Protein AF-A0A847U2Z4-F1 (afdb_monomer)

Foldseek 3Di:
DAFEDAQADPVGQQWGWDDKDLDPVVLVVVCVPDPFDKDWDWGDFLGIMITITGGQAWPDFQLPADDPCPVLLVPDPLLLSLLLVLLVVLVNVVQVVCCVVVVDTDTFSDHQQSNCSVVLVVQAPQFAFLLLNLLSQLLSQVLSVRGRDCSNVSSVVSSQLQVCLVPPPRDQPPCDDPPCPSVVVVVVLVLVLVLLSVCLQCLQVLVVCVVRRHQWYAHPPRRIHGSVVDDRPDDNVCSNVVSSVVSSVSSSVVSCVSCVVVVVNVRNHHRGHGSVSSSVSSVVDD

Sequence (286 aa):
MGTTVYYHLPDHNRCSLTFLNPDLERVEAEAATATDETRIREYDLDETIYALYTASPELGVAADLDYDFDADIERMDRYNQTITIRLLGLFRTILDQTYEEESTRLRAYKQVEVDEIPDALSYVDWSGTVPEVGGSLLSSLILKHTLPNANHRTSLALLELYLQAHEYGFDLPEMATEEFRWQTWVNNYIRDSKRLLTVRRNNKKFHYLWKLGCDTVARKDGIRIHLDSYGLDMPKHEAYNYYADEHEQLCVELTRTILDKENHRDLLSEPGLGKAQFATRLEEMP

Mean predicted aligned error: 5.15 Å

Organism: Haloarcula argentinensis (NCBI:txid43776)

InterPro domains:
  IPR058485 Protein of unknown function DUF8172 [PF26511] (1-284)

pLDDT: mean 90.78, std 11.14, range [33.28, 98.62]

Radius of gyration: 20.41 Å; Cα contacts (8 Å, |Δi|>4): 432; chains: 1; bounding box: 45×45×57 Å

Structure (mmCIF, N/CA/C/O backbone):
data_AF-A0A847U2Z4-F1
#
_entry.id   AF-A0A847U2Z4-F1
#
loop_
_atom_site.group_PDB
_atom_site.id
_atom_site.type_symbol
_atom_site.label_atom_id
_atom_site.label_alt_id
_atom_site.label_comp_id
_atom_site.label_asym_id
_atom_site.label_entity_id
_atom_site.label_seq_id
_atom_site.pdbx_PDB_ins_code
_atom_site.Cartn_x
_atom_site.Cartn_y
_atom_site.Cartn_z
_atom_site.occupancy
_atom_site.B_iso_or_equiv
_atom_site.auth_seq_id
_atom_site.auth_comp_id
_atom_site.auth_asym_id
_atom_site.auth_atom_id
_atom_site.pdbx_PDB_model_num
ATOM 1 N N . MET A 1 1 ? 7.977 -22.141 -22.384 1.00 48.41 1 MET A N 1
ATOM 2 C CA . MET A 1 1 ? 8.440 -21.469 -21.151 1.00 48.41 1 MET A CA 1
ATOM 3 C C . MET A 1 1 ? 8.176 -20.002 -21.376 1.00 48.41 1 MET A C 1
ATOM 5 O O . MET A 1 1 ? 8.606 -19.526 -22.413 1.00 48.41 1 MET A O 1
ATOM 9 N N . GLY A 1 2 ? 7.398 -19.353 -20.511 1.00 63.84 2 GLY A N 1
ATOM 10 C CA . GLY A 1 2 ? 6.982 -17.979 -20.774 1.00 63.84 2 GLY A CA 1
ATOM 11 C C . GLY A 1 2 ? 8.089 -16.957 -20.528 1.00 63.84 2 GLY A C 1
ATOM 12 O O . GLY A 1 2 ? 8.913 -17.144 -19.623 1.00 63.84 2 GLY A O 1
ATOM 13 N N . THR A 1 3 ? 8.117 -15.892 -21.321 1.00 89.62 3 THR A N 1
ATOM 14 C CA . THR A 1 3 ? 9.174 -14.876 -21.273 1.00 89.62 3 THR A CA 1
ATOM 15 C C . THR A 1 3 ? 8.980 -13.978 -20.052 1.00 89.62 3 THR A C 1
ATOM 17 O O . THR A 1 3 ? 7.873 -13.515 -19.773 1.00 89.62 3 THR A O 1
ATOM 20 N N . THR A 1 4 ? 10.042 -13.776 -19.262 1.00 94.62 4 THR A N 1
ATOM 21 C CA . THR A 1 4 ? 9.975 -13.037 -17.990 1.00 94.62 4 THR A CA 1
ATOM 22 C C . THR A 1 4 ? 10.836 -11.779 -18.028 1.00 94.62 4 THR A C 1
ATOM 24 O O . THR A 1 4 ? 12.049 -11.865 -18.214 1.00 94.62 4 THR A O 1
ATOM 27 N N . VAL A 1 5 ? 10.225 -10.629 -17.744 1.00 96.56 5 VAL A N 1
ATOM 28 C CA . VAL A 1 5 ? 10.923 -9.356 -17.500 1.00 96.56 5 VAL A CA 1
ATOM 29 C C . VAL A 1 5 ? 10.909 -9.050 -16.007 1.00 96.56 5 VAL A C 1
ATOM 31 O O . VAL A 1 5 ? 9.946 -9.349 -15.303 1.00 96.56 5 VAL A O 1
ATOM 34 N N . TYR A 1 6 ? 11.976 -8.453 -15.486 1.00 96.00 6 TYR A N 1
ATOM 35 C CA . TYR A 1 6 ? 12.042 -8.095 -14.074 1.00 96.00 6 TYR A CA 1
ATOM 36 C C . TYR A 1 6 ? 11.479 -6.686 -13.854 1.00 96.00 6 TYR A C 1
ATOM 38 O O . TYR A 1 6 ? 11.870 -5.733 -14.509 1.00 96.00 6 TYR A O 1
ATOM 46 N N . TYR A 1 7 ? 10.557 -6.523 -12.906 1.00 96.69 7 TYR A N 1
ATOM 47 C CA . TYR A 1 7 ? 10.212 -5.209 -12.368 1.00 96.69 7 TYR A CA 1
ATOM 48 C C . TYR A 1 7 ? 11.249 -4.740 -11.351 1.00 96.69 7 TYR A C 1
ATOM 50 O O . TYR A 1 7 ? 11.524 -3.552 -11.290 1.00 96.69 7 TYR A O 1
ATOM 58 N N . HIS A 1 8 ? 11.821 -5.652 -10.559 1.00 95.25 8 HIS A N 1
ATOM 59 C CA . HIS A 1 8 ? 13.000 -5.372 -9.734 1.00 95.25 8 HIS A CA 1
ATOM 60 C C . HIS A 1 8 ? 14.114 -6.336 -10.113 1.00 95.25 8 HIS A C 1
ATOM 62 O O . HIS A 1 8 ? 13.858 -7.538 -10.210 1.00 95.25 8 HIS A O 1
ATOM 68 N N . LEU A 1 9 ? 15.332 -5.825 -10.280 1.00 92.94 9 LEU A N 1
ATOM 69 C CA . LEU A 1 9 ? 16.475 -6.661 -10.636 1.00 92.94 9 LEU A CA 1
ATOM 70 C C . LEU A 1 9 ? 16.793 -7.668 -9.514 1.00 92.94 9 LEU A C 1
ATOM 72 O O . LEU A 1 9 ? 16.845 -7.274 -8.345 1.00 92.94 9 LEU A O 1
ATOM 76 N N . PRO A 1 10 ? 17.030 -8.954 -9.839 1.00 89.06 10 PRO A N 1
ATOM 77 C CA . PRO A 1 10 ? 17.321 -9.982 -8.837 1.00 89.06 10 PRO A CA 1
ATOM 78 C C . PRO A 1 10 ? 18.671 -9.753 -8.146 1.00 89.06 10 PRO A C 1
ATOM 80 O O . PRO A 1 10 ? 18.828 -10.072 -6.973 1.00 89.06 10 PRO A O 1
ATOM 83 N N . ASP A 1 11 ? 19.624 -9.165 -8.866 1.00 88.56 11 ASP A N 1
ATOM 84 C CA . ASP A 1 11 ? 20.957 -8.798 -8.395 1.00 88.56 11 ASP A CA 1
ATOM 85 C C . ASP A 1 11 ? 20.997 -7.415 -7.720 1.00 88.56 11 ASP A C 1
ATOM 87 O O . ASP A 1 11 ? 21.938 -7.126 -6.988 1.00 88.56 11 ASP A O 1
ATOM 91 N N . HIS A 1 12 ? 19.974 -6.573 -7.925 1.00 86.75 12 HIS A N 1
ATOM 92 C CA . HIS A 1 12 ? 19.891 -5.211 -7.382 1.00 86.75 12 HIS A CA 1
ATOM 93 C C . HIS A 1 12 ? 18.448 -4.884 -6.971 1.00 86.75 12 HIS A C 1
ATOM 95 O O . HIS A 1 12 ? 17.718 -4.192 -7.676 1.00 86.75 12 HIS A O 1
ATOM 101 N N . ASN A 1 13 ? 18.023 -5.368 -5.802 1.00 81.31 13 ASN A N 1
ATOM 102 C CA . ASN A 1 13 ? 16.621 -5.319 -5.356 1.00 81.31 13 ASN A CA 1
ATOM 103 C C . ASN A 1 13 ? 16.034 -3.903 -5.142 1.00 81.31 13 ASN A C 1
ATOM 105 O O . ASN A 1 13 ? 14.818 -3.767 -4.984 1.00 81.31 13 ASN A O 1
ATOM 109 N N . ARG A 1 14 ? 16.876 -2.862 -5.122 1.00 87.88 14 ARG A N 1
ATOM 110 C CA . ARG A 1 14 ? 16.485 -1.442 -5.091 1.00 87.88 14 ARG A CA 1
ATOM 111 C C . ARG A 1 14 ? 16.219 -0.862 -6.473 1.00 87.88 14 ARG A C 1
ATOM 113 O O . ARG A 1 14 ? 15.538 0.151 -6.575 1.00 87.88 14 ARG A O 1
ATOM 120 N N . CYS A 1 15 ? 16.764 -1.479 -7.515 1.00 92.88 15 CYS A N 1
ATOM 121 C CA . CYS A 1 15 ? 16.586 -1.053 -8.890 1.00 92.88 15 CYS A CA 1
ATOM 122 C C . CYS A 1 15 ? 15.241 -1.563 -9.399 1.00 92.88 15 CYS A C 1
ATOM 124 O O . CYS A 1 15 ? 15.039 -2.776 -9.516 1.00 92.88 15 CYS A O 1
ATOM 126 N N . SER A 1 16 ? 14.332 -0.637 -9.700 1.00 95.00 16 SER A N 1
ATOM 127 C CA . SER A 1 16 ? 13.030 -0.951 -10.286 1.00 95.00 16 SER A CA 1
ATOM 128 C C . SER A 1 16 ? 12.914 -0.414 -11.708 1.00 95.00 16 SER A C 1
ATOM 130 O O . SER A 1 16 ? 13.545 0.583 -12.051 1.00 95.00 16 SER A O 1
ATOM 132 N N . LEU A 1 17 ? 12.130 -1.093 -12.541 1.00 96.62 17 LEU A N 1
ATOM 133 C CA . LEU A 1 17 ? 11.955 -0.760 -13.948 1.00 96.62 17 LEU A CA 1
ATOM 134 C C . LEU A 1 17 ? 11.249 0.593 -14.105 1.00 96.62 17 LEU A C 1
ATOM 136 O O . LEU A 1 17 ? 10.055 0.725 -13.804 1.00 96.62 17 LEU A O 1
ATOM 140 N N . THR A 1 18 ? 11.947 1.580 -14.653 1.00 95.31 18 THR A N 1
ATOM 141 C CA . THR A 1 18 ? 11.447 2.948 -14.841 1.00 95.31 18 THR A CA 1
ATOM 142 C C . THR A 1 18 ? 11.073 3.226 -16.289 1.00 95.31 18 THR A C 1
ATOM 144 O O . THR A 1 18 ? 9.968 3.724 -16.522 1.00 95.31 18 THR A O 1
ATOM 147 N N . PHE A 1 19 ? 11.895 2.797 -17.248 1.00 95.62 19 PHE A N 1
ATOM 148 C CA . PHE A 1 19 ? 11.709 3.082 -18.674 1.00 95.62 19 PHE A CA 1
ATOM 149 C C . PHE A 1 19 ? 12.060 1.881 -19.570 1.00 95.62 19 PHE A C 1
ATOM 151 O O . PHE A 1 19 ? 12.788 0.978 -19.163 1.00 95.62 19 PHE A O 1
ATOM 158 N N . LEU A 1 20 ? 11.492 1.847 -20.778 1.00 95.31 20 LEU A N 1
ATOM 159 C CA . LEU A 1 20 ? 11.658 0.780 -21.769 1.00 95.31 20 LEU A CA 1
ATOM 160 C C . LEU A 1 20 ? 11.686 1.387 -23.177 1.00 95.31 20 LEU A C 1
ATOM 162 O O . LEU A 1 20 ? 10.827 2.215 -23.499 1.00 95.31 20 LEU A O 1
ATOM 166 N N . ASN A 1 21 ? 12.613 0.949 -24.028 1.00 95.62 21 ASN A N 1
ATOM 167 C CA . ASN A 1 21 ? 12.619 1.303 -25.448 1.00 95.62 21 ASN A CA 1
ATOM 168 C C . ASN A 1 21 ? 13.400 0.280 -26.291 1.00 95.62 21 ASN A C 1
ATOM 170 O O . ASN A 1 21 ? 14.397 -0.245 -25.801 1.00 95.62 21 ASN A O 1
ATOM 174 N N . PRO A 1 22 ? 13.000 0.011 -27.547 1.00 94.75 22 PRO A N 1
ATOM 175 C CA . PRO A 1 22 ? 13.799 -0.790 -28.477 1.00 94.75 22 PRO A CA 1
ATOM 176 C C . PRO A 1 22 ? 15.046 -0.042 -28.973 1.00 94.75 22 PRO A C 1
ATOM 178 O O . PRO A 1 22 ? 15.986 -0.666 -29.449 1.00 94.75 22 PRO A O 1
ATOM 181 N N . ASP A 1 23 ? 15.083 1.288 -28.850 1.00 96.25 23 ASP A N 1
ATOM 182 C CA . ASP A 1 23 ? 16.246 2.108 -29.188 1.00 96.25 23 ASP A CA 1
ATOM 183 C C . ASP A 1 23 ? 17.148 2.310 -27.960 1.00 96.25 23 ASP A C 1
ATOM 185 O O . ASP A 1 23 ? 16.772 3.009 -27.012 1.00 96.25 23 ASP A O 1
ATOM 189 N N . LEU A 1 24 ? 18.340 1.707 -27.984 1.00 97.25 24 LEU A N 1
ATOM 190 C CA . LEU A 1 24 ? 19.322 1.818 -26.905 1.00 97.25 24 LEU A CA 1
ATOM 191 C C . LEU A 1 24 ? 19.751 3.270 -26.663 1.00 97.25 24 LEU A C 1
ATOM 193 O O . LEU A 1 24 ? 19.824 3.675 -25.505 1.00 97.25 24 LEU A O 1
ATOM 197 N N . GLU A 1 25 ? 19.959 4.071 -27.713 1.00 97.56 25 GLU A N 1
ATOM 198 C CA . GLU A 1 25 ? 20.417 5.461 -27.567 1.00 97.56 25 GLU A CA 1
ATOM 199 C C . GLU A 1 25 ? 19.391 6.293 -26.787 1.00 97.56 25 GLU A C 1
ATOM 201 O O . GLU A 1 25 ? 19.744 7.151 -25.975 1.00 97.56 25 GLU A O 1
ATOM 206 N N . ARG A 1 26 ? 18.097 6.000 -26.964 1.00 96.94 26 ARG A N 1
ATOM 207 C CA . ARG A 1 26 ? 17.023 6.631 -26.183 1.00 96.94 26 ARG A CA 1
ATOM 208 C C . ARG A 1 26 ? 17.036 6.219 -24.721 1.00 96.94 26 ARG A C 1
ATOM 210 O O . ARG A 1 26 ? 16.780 7.057 -23.860 1.00 96.94 26 ARG A O 1
ATOM 217 N N . VAL A 1 27 ? 17.306 4.949 -24.433 1.00 97.12 27 VAL A N 1
ATOM 218 C CA . VAL A 1 27 ? 17.404 4.461 -23.050 1.00 97.12 27 VAL A CA 1
ATOM 219 C C . VAL A 1 27 ? 18.633 5.045 -22.354 1.00 97.12 27 VAL A C 1
ATOM 221 O O . VAL A 1 27 ? 18.536 5.449 -21.198 1.00 97.12 27 VAL A O 1
ATOM 224 N N . GLU A 1 28 ? 19.762 5.152 -23.054 1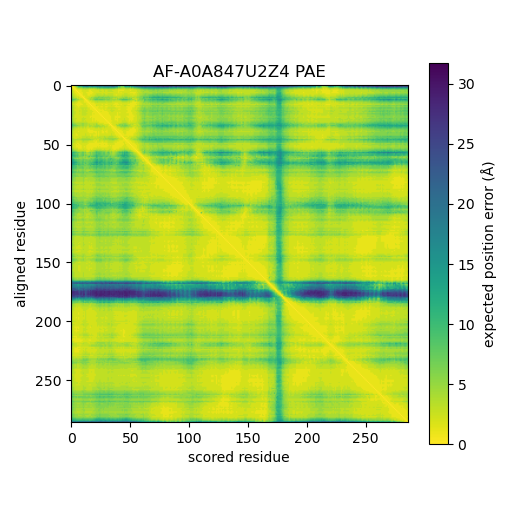.00 97.62 28 GLU A N 1
ATOM 225 C CA . GLU A 1 28 ? 20.981 5.795 -22.553 1.00 97.62 28 GLU A CA 1
ATOM 226 C C . GLU A 1 28 ? 20.784 7.296 -22.316 1.00 97.62 28 GLU A C 1
ATOM 228 O O . GLU A 1 28 ? 21.218 7.816 -21.286 1.00 97.62 28 GLU A O 1
ATOM 233 N N . ALA A 1 29 ? 20.076 7.989 -23.214 1.00 96.94 29 ALA A N 1
ATOM 234 C CA . ALA A 1 29 ? 19.724 9.393 -23.031 1.00 96.94 29 ALA A CA 1
ATOM 235 C C . ALA A 1 29 ? 18.838 9.605 -21.793 1.00 96.94 29 ALA A C 1
ATOM 237 O O . ALA A 1 29 ? 19.106 10.513 -21.008 1.00 96.94 29 ALA A O 1
ATOM 238 N N . GLU A 1 30 ? 17.831 8.752 -21.575 1.00 96.12 30 GLU A N 1
ATOM 239 C CA . GLU A 1 30 ? 17.001 8.794 -20.363 1.00 96.12 30 GLU A CA 1
ATOM 240 C C . GLU A 1 30 ? 17.851 8.528 -19.108 1.00 96.12 30 GLU A C 1
ATOM 242 O O . GLU A 1 30 ? 17.780 9.278 -18.131 1.00 96.12 30 GLU A O 1
ATOM 247 N N . ALA A 1 31 ? 18.722 7.513 -19.151 1.00 95.81 31 ALA A N 1
ATOM 248 C CA . ALA A 1 31 ? 19.615 7.159 -18.049 1.00 95.81 31 ALA A CA 1
ATOM 249 C C . ALA A 1 31 ? 20.558 8.308 -17.662 1.00 95.81 31 ALA A C 1
ATOM 251 O O . ALA A 1 31 ? 20.809 8.515 -16.476 1.00 95.81 31 ALA A O 1
ATOM 252 N N . ALA A 1 32 ? 21.040 9.079 -18.641 1.00 95.00 32 ALA A N 1
ATOM 253 C CA . ALA A 1 32 ? 21.921 10.223 -18.420 1.00 95.00 32 ALA A CA 1
ATOM 254 C C . ALA A 1 32 ? 21.243 11.398 -17.687 1.00 95.00 32 ALA A C 1
ATOM 256 O O . ALA A 1 32 ? 21.937 12.269 -17.165 1.00 95.00 32 ALA A O 1
ATOM 257 N N . THR A 1 33 ? 19.906 11.436 -17.639 1.00 92.81 33 THR A N 1
ATOM 258 C CA . THR A 1 33 ? 19.151 12.465 -16.896 1.00 92.81 33 THR A CA 1
ATOM 259 C C . THR A 1 33 ? 18.832 12.072 -15.454 1.00 92.81 33 THR A C 1
ATOM 261 O O . THR A 1 33 ? 18.414 12.922 -14.666 1.00 92.81 33 THR A O 1
ATOM 264 N N . ALA A 1 34 ? 19.027 10.802 -15.091 1.00 89.12 34 ALA A N 1
ATOM 265 C CA . ALA A 1 34 ? 18.727 10.307 -13.758 1.00 89.12 34 ALA A CA 1
ATOM 266 C C . ALA A 1 34 ? 19.773 10.772 -12.733 1.00 89.12 34 ALA A C 1
ATOM 268 O O . ALA A 1 34 ? 20.974 10.782 -12.995 1.00 89.12 34 ALA A O 1
ATOM 269 N N . THR A 1 35 ? 19.307 11.121 -11.536 1.00 87.75 35 THR A N 1
ATOM 270 C CA . THR A 1 35 ? 20.167 11.476 -10.396 1.00 87.75 35 THR A CA 1
ATOM 271 C C . THR A 1 35 ? 20.607 10.262 -9.582 1.00 87.75 35 THR A C 1
ATOM 273 O O . THR A 1 35 ? 21.640 10.309 -8.918 1.00 87.75 35 THR A O 1
ATOM 276 N N . ASP A 1 36 ? 19.817 9.191 -9.621 1.00 89.12 36 ASP A N 1
ATOM 277 C CA . ASP A 1 36 ? 20.055 7.952 -8.884 1.00 89.12 36 ASP A CA 1
ATOM 278 C C . ASP A 1 36 ? 20.828 6.927 -9.728 1.00 89.12 36 ASP A C 1
ATOM 280 O O . ASP A 1 36 ? 20.919 7.041 -10.950 1.00 89.12 36 ASP A O 1
ATOM 284 N N . GLU A 1 37 ? 21.359 5.883 -9.080 1.00 92.31 37 GLU A N 1
ATOM 285 C CA . GLU A 1 37 ? 22.018 4.772 -9.776 1.00 92.31 37 GLU A CA 1
ATOM 286 C C . GLU A 1 37 ? 21.068 4.141 -10.805 1.00 92.31 37 GLU A C 1
ATOM 288 O O . GLU A 1 37 ? 19.955 3.717 -10.472 1.00 92.31 37 GLU A O 1
ATOM 293 N N . THR A 1 38 ? 21.530 4.041 -12.054 1.00 96.00 38 THR A N 1
ATOM 294 C CA . THR A 1 38 ? 20.788 3.418 -13.148 1.00 96.00 38 THR A CA 1
ATOM 295 C C . THR A 1 38 ? 21.479 2.179 -13.694 1.00 96.00 38 THR A C 1
ATOM 297 O O . THR A 1 38 ? 22.700 2.024 -13.640 1.00 96.00 38 THR A O 1
ATOM 300 N N . ARG A 1 39 ? 20.674 1.258 -14.230 1.00 96.88 39 ARG A N 1
ATOM 301 C CA . ARG A 1 39 ? 21.136 0.038 -14.898 1.00 96.88 39 ARG A CA 1
ATOM 302 C C . ARG A 1 39 ? 20.291 -0.226 -16.127 1.00 96.88 39 ARG A C 1
ATOM 304 O O . ARG A 1 39 ? 19.075 -0.094 -16.067 1.00 96.88 39 ARG A O 1
ATOM 311 N N . ILE A 1 40 ? 20.924 -0.660 -17.210 1.00 97.25 40 ILE A N 1
ATOM 312 C CA . ILE A 1 40 ? 20.235 -1.061 -18.437 1.00 97.25 40 ILE A CA 1
ATOM 313 C C . ILE A 1 40 ? 20.330 -2.584 -18.575 1.00 97.25 40 ILE A C 1
ATOM 315 O O . ILE A 1 40 ? 21.393 -3.173 -18.358 1.00 97.25 40 ILE A O 1
ATOM 319 N N . ARG A 1 41 ? 19.212 -3.238 -18.902 1.00 96.62 41 ARG A N 1
ATOM 320 C CA . ARG A 1 41 ? 19.178 -4.654 -19.297 1.00 96.62 41 ARG A CA 1
ATOM 321 C C . ARG A 1 41 ? 18.535 -4.800 -20.660 1.00 96.62 41 ARG A C 1
ATOM 323 O O . ARG A 1 41 ? 17.527 -4.162 -20.938 1.00 96.62 41 ARG A O 1
ATOM 330 N N . GLU A 1 42 ? 19.102 -5.680 -21.461 1.00 96.75 42 GLU A N 1
ATOM 331 C CA . GLU A 1 42 ? 18.528 -6.121 -22.723 1.00 96.75 42 GLU A CA 1
ATOM 332 C C . GLU A 1 42 ? 17.626 -7.334 -22.482 1.00 96.75 42 GLU A C 1
ATOM 334 O O . GLU A 1 42 ? 17.962 -8.219 -21.687 1.00 96.75 42 GLU A O 1
ATOM 339 N N . TYR A 1 43 ? 16.482 -7.359 -23.159 1.00 95.75 43 TYR A N 1
ATOM 340 C CA . TYR A 1 43 ? 15.576 -8.496 -23.210 1.00 95.75 43 TYR A CA 1
ATOM 341 C C . TYR A 1 43 ? 15.321 -8.877 -24.661 1.00 95.75 43 TYR A C 1
ATOM 343 O O . TYR A 1 43 ? 14.942 -8.032 -25.470 1.00 95.75 43 TYR A O 1
ATOM 351 N N . ASP A 1 44 ? 15.494 -10.162 -24.949 1.00 94.25 44 ASP A N 1
ATOM 352 C CA . ASP A 1 44 ? 15.087 -10.782 -26.204 1.00 94.2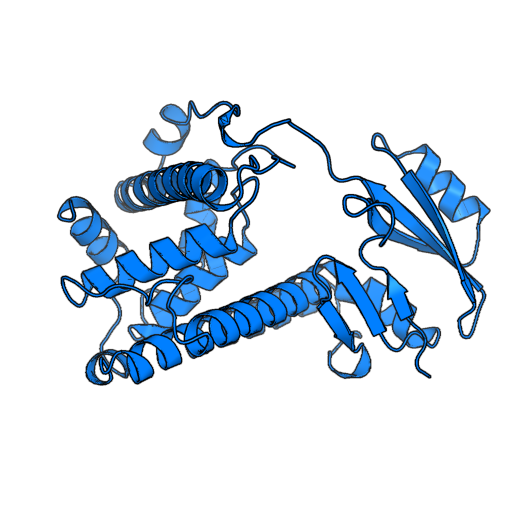5 44 ASP A CA 1
ATOM 353 C C . ASP A 1 44 ? 13.645 -11.276 -26.039 1.00 94.25 44 ASP A C 1
ATOM 355 O O . ASP A 1 44 ? 13.398 -12.299 -25.390 1.00 94.25 44 ASP A O 1
ATOM 359 N N . LEU A 1 45 ? 12.689 -10.464 -26.494 1.00 93.25 45 LEU A N 1
ATOM 360 C CA . LEU A 1 45 ? 11.270 -10.815 -26.541 1.00 93.25 45 LEU A CA 1
ATOM 361 C C . LEU A 1 45 ? 10.875 -11.084 -28.010 1.00 93.25 45 LEU A C 1
ATOM 363 O O . LEU A 1 45 ? 11.699 -11.561 -28.784 1.00 93.25 45 LEU A O 1
ATOM 367 N N . ASP A 1 46 ? 9.649 -10.763 -28.435 1.00 92.62 46 ASP A N 1
ATOM 368 C CA . ASP A 1 46 ? 9.302 -10.775 -29.868 1.00 92.62 46 ASP A CA 1
ATOM 369 C C . ASP A 1 46 ? 10.124 -9.740 -30.665 1.00 92.62 46 ASP A C 1
ATOM 371 O O . ASP A 1 46 ? 10.387 -9.918 -31.856 1.00 92.62 46 ASP A O 1
ATOM 375 N N . GLU A 1 47 ? 10.554 -8.668 -29.994 1.00 91.56 47 GLU A N 1
ATOM 376 C CA . GLU A 1 47 ? 11.605 -7.753 -30.436 1.00 91.56 47 GLU A CA 1
ATOM 377 C C . GLU A 1 47 ? 12.598 -7.497 -29.292 1.00 91.56 47 GLU A C 1
ATOM 379 O O . GLU A 1 47 ? 12.252 -7.610 -28.110 1.00 91.56 47 GLU A O 1
ATOM 384 N N . THR A 1 48 ? 13.835 -7.128 -29.634 1.00 94.56 48 THR A N 1
ATOM 385 C CA . THR A 1 48 ? 14.829 -6.713 -28.639 1.00 94.56 48 THR A CA 1
ATOM 386 C C . THR A 1 48 ? 14.392 -5.408 -27.983 1.00 94.56 48 THR A C 1
ATOM 388 O O . THR A 1 48 ? 14.126 -4.416 -28.664 1.00 94.56 48 THR A O 1
ATOM 391 N N . ILE A 1 49 ? 14.360 -5.391 -26.651 1.00 96.25 49 ILE A N 1
ATOM 392 C CA . ILE A 1 49 ? 14.039 -4.194 -25.880 1.00 96.25 49 ILE A CA 1
ATOM 393 C C . ILE A 1 49 ? 15.067 -3.927 -24.786 1.00 96.25 49 ILE A C 1
ATOM 395 O O . ILE A 1 49 ? 15.537 -4.835 -24.098 1.00 96.25 49 ILE A O 1
ATOM 399 N N . TYR A 1 50 ? 15.374 -2.649 -24.586 1.00 97.50 50 TYR A N 1
ATOM 400 C CA . TYR A 1 50 ? 16.259 -2.172 -23.537 1.00 97.50 50 TYR A CA 1
ATOM 401 C C . TYR A 1 50 ? 15.435 -1.585 -22.393 1.00 97.50 50 TYR A C 1
ATOM 403 O O . TYR A 1 50 ? 14.555 -0.741 -22.576 1.00 97.50 50 TYR A O 1
ATOM 411 N N . ALA A 1 51 ? 15.716 -2.061 -21.188 1.00 97.31 51 ALA A N 1
ATOM 412 C CA . ALA A 1 51 ? 15.017 -1.728 -19.963 1.00 97.31 51 ALA A CA 1
ATOM 413 C C . ALA A 1 51 ? 15.920 -0.930 -19.030 1.00 97.31 51 ALA A C 1
ATOM 415 O O . ALA A 1 51 ? 16.954 -1.435 -18.589 1.00 97.31 51 ALA A O 1
ATOM 416 N N . LEU A 1 52 ? 15.499 0.291 -18.704 1.00 97.69 52 LEU A N 1
ATOM 417 C CA . LEU A 1 52 ? 16.135 1.137 -17.705 1.00 97.69 52 LEU A CA 1
ATOM 418 C C . LEU A 1 52 ? 15.566 0.835 -16.325 1.00 97.69 52 LEU A C 1
ATOM 420 O O . LEU A 1 52 ? 14.354 0.886 -16.095 1.00 97.69 52 LEU A O 1
ATOM 424 N N . TYR A 1 53 ? 16.472 0.591 -15.397 1.00 97.44 53 TYR A N 1
ATOM 425 C CA . TYR A 1 53 ? 16.191 0.438 -13.989 1.00 97.44 53 TYR A CA 1
ATOM 426 C C . TYR A 1 53 ? 16.826 1.581 -13.225 1.00 97.44 53 TYR A C 1
ATOM 428 O O . TYR A 1 53 ? 17.981 1.918 -13.474 1.00 97.44 53 TYR A O 1
ATOM 436 N N . THR A 1 54 ? 16.095 2.118 -12.258 1.00 96.00 54 THR A N 1
ATOM 437 C CA . THR A 1 54 ? 16.572 3.189 -11.382 1.00 96.00 54 THR A CA 1
ATOM 438 C C . THR A 1 54 ? 16.470 2.724 -9.937 1.00 96.00 54 THR A C 1
ATOM 440 O O . THR A 1 54 ? 15.453 2.143 -9.532 1.00 96.00 54 THR A O 1
ATOM 443 N N . ALA A 1 55 ? 17.537 2.927 -9.168 1.00 93.00 55 ALA A N 1
ATOM 444 C CA . ALA A 1 55 ? 17.561 2.632 -7.746 1.00 93.00 55 ALA A CA 1
ATOM 445 C C . ALA A 1 55 ? 16.623 3.576 -6.986 1.00 93.00 55 ALA A C 1
ATOM 447 O O . ALA A 1 55 ? 16.642 4.783 -7.200 1.00 93.00 55 ALA A O 1
ATOM 448 N N . SER A 1 56 ? 15.820 3.040 -6.062 1.00 87.25 56 SER A N 1
ATOM 449 C CA . SER A 1 56 ? 15.133 3.885 -5.080 1.00 87.25 56 SER A CA 1
ATOM 450 C C . SER A 1 56 ? 16.149 4.695 -4.262 1.00 87.25 56 SER A C 1
ATOM 452 O O . SER A 1 56 ? 17.200 4.130 -3.927 1.00 87.25 56 SER A O 1
ATOM 454 N N . PRO A 1 57 ? 15.825 5.938 -3.860 1.00 83.88 57 PRO A N 1
ATOM 455 C CA . PRO A 1 57 ? 16.647 6.710 -2.932 1.00 83.88 57 PRO A CA 1
ATOM 456 C C . PRO A 1 57 ? 16.910 5.950 -1.628 1.00 83.88 57 PRO A C 1
ATOM 458 O O . PRO A 1 57 ? 16.136 5.073 -1.233 1.00 83.88 57 PRO A O 1
ATOM 461 N N . GLU A 1 58 ? 18.002 6.288 -0.946 1.00 81.12 58 GLU A N 1
ATOM 462 C CA . GLU A 1 58 ? 18.306 5.777 0.391 1.00 81.12 58 GLU A CA 1
ATOM 463 C C . GLU A 1 58 ? 18.513 6.945 1.344 1.00 81.12 58 GLU A C 1
ATOM 465 O O . GLU A 1 58 ? 19.520 7.643 1.287 1.00 81.12 58 GLU A O 1
ATOM 470 N N . LEU A 1 59 ? 17.543 7.131 2.236 1.00 82.56 59 LEU A N 1
ATOM 471 C CA . LEU A 1 59 ? 17.591 8.126 3.309 1.00 82.56 59 LEU A CA 1
ATOM 472 C C . LEU A 1 59 ? 18.127 7.526 4.617 1.00 82.56 59 LEU A C 1
ATOM 474 O O . LEU A 1 59 ? 18.015 8.128 5.677 1.00 82.56 59 LEU A O 1
ATOM 478 N N . GLY A 1 60 ? 18.709 6.326 4.547 1.00 85.00 60 GLY A N 1
ATOM 479 C CA . GLY A 1 60 ? 19.232 5.606 5.699 1.00 85.00 60 GLY A CA 1
ATOM 480 C C . GLY A 1 60 ? 18.194 4.706 6.367 1.00 85.00 60 GLY A C 1
ATOM 481 O O . GLY A 1 60 ? 17.410 4.019 5.705 1.00 85.00 60 GLY A O 1
ATOM 482 N N . VAL A 1 61 ? 18.273 4.619 7.689 1.00 85.19 61 VAL A N 1
ATOM 483 C CA . VAL A 1 61 ? 17.408 3.788 8.531 1.00 85.19 61 VAL A CA 1
ATOM 484 C C . VAL A 1 61 ? 16.139 4.567 8.858 1.00 85.19 61 VAL A C 1
ATOM 486 O O . VAL A 1 61 ? 16.216 5.724 9.249 1.00 85.19 61 VAL A O 1
ATOM 489 N N . ALA A 1 62 ? 14.969 3.937 8.738 1.00 81.06 62 ALA A N 1
ATOM 490 C CA . ALA A 1 62 ? 13.703 4.626 8.980 1.00 81.06 62 ALA A CA 1
ATOM 491 C C . ALA A 1 62 ? 13.540 5.113 10.424 1.00 81.06 62 ALA A C 1
ATOM 493 O O . ALA A 1 62 ? 13.025 6.204 10.635 1.00 81.06 62 ALA A O 1
ATOM 494 N N . ALA A 1 63 ? 14.030 4.357 11.406 1.00 80.19 63 ALA A N 1
ATOM 495 C CA . ALA A 1 63 ? 14.015 4.773 12.810 1.00 80.19 63 ALA A CA 1
ATOM 496 C C . ALA A 1 63 ? 14.842 6.047 13.080 1.00 80.19 63 ALA A C 1
ATOM 498 O O . ALA A 1 63 ? 14.600 6.719 14.075 1.00 80.19 63 ALA A O 1
ATOM 499 N N . ASP A 1 64 ? 15.774 6.390 12.184 1.00 85.75 64 ASP A N 1
ATOM 500 C CA . ASP A 1 64 ? 16.669 7.541 12.326 1.00 85.75 64 ASP A CA 1
ATOM 501 C C . ASP A 1 64 ? 16.171 8.773 11.530 1.00 85.75 64 ASP A C 1
ATOM 503 O O . ASP A 1 64 ? 16.881 9.775 11.450 1.00 85.75 64 ASP A O 1
ATOM 507 N N . LEU A 1 65 ? 14.985 8.705 10.902 1.00 83.12 65 LEU A N 1
ATOM 508 C CA . LEU A 1 65 ? 14.378 9.859 10.225 1.00 83.12 65 LEU A CA 1
ATOM 509 C C . LEU A 1 65 ? 13.957 10.941 11.227 1.00 83.12 65 LEU A C 1
ATOM 511 O O . LEU A 1 65 ? 13.788 10.677 12.415 1.00 83.12 65 LEU A O 1
ATOM 515 N N . ASP A 1 66 ? 13.761 12.159 10.725 1.00 80.38 66 ASP A N 1
ATOM 516 C CA . ASP A 1 66 ? 13.179 13.242 11.510 1.00 80.38 66 ASP A CA 1
ATOM 517 C C . ASP A 1 66 ? 11.660 13.043 11.632 1.00 80.38 66 ASP A C 1
ATOM 519 O O . ASP A 1 66 ? 10.979 12.791 10.635 1.00 80.38 66 ASP A O 1
ATOM 523 N N . TYR A 1 67 ? 11.148 13.119 12.861 1.00 82.19 67 TYR A N 1
ATOM 524 C CA . TYR A 1 67 ? 9.734 12.922 13.194 1.00 82.19 67 TYR A CA 1
ATOM 525 C C . TYR A 1 67 ? 9.127 14.146 13.902 1.00 82.19 67 TYR A C 1
ATOM 527 O O . TYR A 1 67 ? 8.180 13.990 14.678 1.00 82.19 67 TYR A O 1
ATOM 535 N N . ASP A 1 68 ? 9.673 15.344 13.679 1.00 87.62 68 ASP A N 1
ATOM 536 C CA . ASP A 1 68 ? 9.048 16.598 14.112 1.00 87.62 68 ASP A CA 1
ATOM 537 C C . ASP A 1 68 ? 7.842 16.935 13.217 1.00 87.62 68 ASP A C 1
ATOM 539 O O . ASP A 1 68 ? 7.951 17.617 12.198 1.00 87.62 68 ASP A O 1
ATOM 543 N N . PHE A 1 69 ? 6.682 16.386 13.584 1.00 91.31 69 PHE A N 1
ATOM 544 C CA . PHE A 1 69 ? 5.422 16.554 12.854 1.00 91.31 69 PHE A CA 1
ATOM 545 C C . PHE A 1 69 ? 4.384 17.362 13.628 1.00 91.31 69 PHE A C 1
ATOM 547 O O . PHE A 1 69 ? 3.242 17.465 13.180 1.00 91.31 69 PHE A O 1
ATOM 554 N N . ASP A 1 70 ? 4.752 17.928 14.779 1.00 90.50 70 ASP A N 1
ATOM 555 C CA . ASP A 1 70 ? 3.809 18.576 15.695 1.00 90.50 70 ASP A CA 1
ATOM 556 C C . ASP A 1 70 ? 3.028 19.681 14.973 1.00 90.50 70 ASP A C 1
ATOM 558 O O . ASP A 1 70 ? 1.798 19.696 14.990 1.00 90.50 70 ASP A O 1
ATOM 562 N N . ALA A 1 71 ? 3.727 20.534 14.218 1.00 91.19 71 ALA A N 1
ATOM 563 C CA . ALA A 1 71 ? 3.104 21.618 13.463 1.00 91.19 71 ALA A CA 1
ATOM 564 C C . ALA A 1 71 ? 2.178 21.135 12.330 1.00 91.19 71 ALA A C 1
ATOM 566 O O . ALA A 1 71 ? 1.219 21.830 11.989 1.00 91.19 71 ALA A O 1
ATOM 567 N N . ASP A 1 72 ? 2.460 19.983 11.718 1.00 92.62 72 ASP A N 1
ATOM 568 C CA . ASP A 1 72 ? 1.625 19.422 10.650 1.00 92.62 72 ASP A CA 1
ATOM 569 C C . ASP A 1 72 ? 0.385 18.737 11.223 1.00 92.62 72 ASP A C 1
ATOM 571 O O . ASP A 1 72 ? -0.720 18.931 10.713 1.00 92.62 72 ASP A O 1
ATOM 575 N N . ILE A 1 73 ? 0.546 18.010 12.330 1.00 94.88 73 ILE A N 1
ATOM 576 C CA . ILE A 1 73 ? -0.550 17.373 13.060 1.00 94.88 73 ILE A CA 1
ATOM 577 C C . ILE A 1 73 ? -1.485 18.444 13.632 1.00 94.88 73 ILE A C 1
ATOM 579 O O . ILE A 1 73 ? -2.690 18.368 13.409 1.00 94.88 73 ILE A O 1
ATOM 583 N N . GLU A 1 74 ? -0.969 19.495 14.273 1.00 94.44 74 GLU A N 1
ATOM 584 C CA . GLU A 1 74 ? -1.781 20.580 14.852 1.00 94.44 74 GLU A CA 1
ATOM 585 C C . GLU A 1 74 ? -2.710 21.272 13.838 1.00 94.44 74 GLU A C 1
ATOM 587 O O . GLU A 1 74 ? -3.761 21.796 14.217 1.00 94.44 74 GLU A O 1
ATOM 592 N N . ARG A 1 75 ? -2.367 21.258 12.542 1.00 94.81 75 ARG A N 1
ATOM 593 C CA . ARG A 1 75 ? -3.202 21.831 11.468 1.00 94.81 75 ARG A CA 1
ATOM 594 C C . ARG A 1 75 ? -4.369 20.938 11.049 1.00 94.81 75 ARG A C 1
ATOM 596 O O . ARG A 1 75 ? -5.290 21.427 10.395 1.00 94.81 75 ARG A O 1
ATOM 603 N N . MET A 1 76 ? -4.335 19.649 11.378 1.00 97.00 76 MET A N 1
ATOM 604 C CA . MET A 1 76 ? -5.401 18.706 11.042 1.00 97.00 76 MET A CA 1
ATOM 605 C C . MET A 1 76 ? -6.634 18.941 11.927 1.00 97.00 76 MET A C 1
ATOM 607 O O . MET A 1 76 ? -6.525 19.470 13.030 1.00 97.00 76 MET A O 1
ATOM 611 N N . ASP A 1 77 ? -7.826 18.521 11.491 1.00 96.81 77 ASP A N 1
ATOM 612 C CA . ASP A 1 77 ? -8.971 18.455 12.406 1.00 96.81 77 ASP A CA 1
ATOM 613 C C . ASP A 1 77 ? -8.755 17.381 13.481 1.00 96.81 77 ASP A C 1
ATOM 615 O O . ASP A 1 77 ? -8.024 16.414 13.264 1.00 96.81 77 ASP A O 1
ATOM 619 N N . ARG A 1 78 ? -9.435 17.518 14.627 1.00 96.81 78 ARG A N 1
ATOM 620 C CA . ARG A 1 78 ? -9.266 16.634 15.792 1.00 96.81 78 ARG A CA 1
ATOM 621 C C . ARG A 1 78 ? -9.306 15.142 15.441 1.00 96.81 78 ARG A C 1
ATOM 623 O O . ARG A 1 78 ? -8.523 14.376 15.986 1.00 96.81 78 ARG A O 1
ATOM 630 N N . TYR A 1 79 ? -10.200 14.709 14.552 1.00 97.50 79 TYR A N 1
ATOM 631 C CA . TYR A 1 79 ? -10.325 13.282 14.243 1.00 97.50 79 TYR A CA 1
ATOM 632 C C . TYR A 1 79 ? -9.155 12.787 13.394 1.00 97.50 79 TYR A C 1
ATOM 634 O O . TYR A 1 79 ? -8.624 11.708 13.651 1.00 97.50 79 TYR A O 1
ATOM 642 N N . ASN A 1 80 ? -8.720 13.588 12.417 1.00 97.88 80 ASN A N 1
ATOM 643 C CA . ASN A 1 80 ? -7.491 13.317 11.675 1.00 97.88 80 ASN A CA 1
ATOM 644 C C . ASN A 1 80 ? -6.258 13.325 12.588 1.00 97.88 80 ASN A C 1
ATOM 646 O O . ASN A 1 80 ? -5.437 12.424 12.468 1.00 97.88 80 ASN A O 1
ATOM 650 N N . GLN A 1 81 ? -6.151 14.271 13.527 1.00 97.50 81 GLN A N 1
ATOM 651 C CA . GLN A 1 81 ? -5.053 14.312 14.502 1.00 97.50 81 GLN A CA 1
ATOM 652 C C . GLN A 1 81 ? -4.936 12.994 15.265 1.00 97.50 81 GLN A C 1
ATOM 654 O O . GLN A 1 81 ? -3.881 12.363 15.249 1.00 97.50 81 GLN A O 1
ATOM 659 N N . THR A 1 82 ? -6.031 12.548 15.885 1.00 97.81 82 THR A N 1
ATOM 660 C CA . THR A 1 82 ? -6.037 11.330 16.699 1.00 97.81 82 THR A CA 1
ATOM 661 C C . THR A 1 82 ? -5.647 10.097 15.883 1.00 97.81 82 THR A C 1
ATOM 663 O O . THR A 1 82 ? -4.790 9.323 16.315 1.00 97.81 82 THR A O 1
ATOM 666 N N . ILE A 1 83 ? -6.235 9.917 14.694 1.00 98.12 83 ILE A N 1
ATOM 667 C CA . ILE A 1 83 ? -5.937 8.761 13.836 1.00 98.12 83 ILE A CA 1
ATOM 668 C C . ILE A 1 83 ? -4.480 8.813 13.349 1.00 98.12 83 ILE A C 1
ATOM 670 O O . ILE A 1 83 ? -3.790 7.796 13.396 1.00 98.12 83 ILE A O 1
ATOM 674 N N . THR A 1 84 ? -3.981 9.986 12.945 1.00 97.94 84 THR A N 1
ATOM 675 C CA . THR A 1 84 ? -2.587 10.182 12.517 1.00 97.94 84 THR A CA 1
ATOM 676 C C . THR A 1 84 ? -1.599 9.864 13.637 1.00 97.94 84 THR A C 1
ATOM 678 O O . THR A 1 84 ? -0.650 9.115 13.413 1.00 97.94 84 THR A O 1
ATOM 681 N N . ILE A 1 85 ? -1.828 10.368 14.855 1.00 96.44 85 ILE A N 1
ATOM 682 C CA . ILE A 1 85 ? -0.966 10.091 16.015 1.00 96.44 85 ILE A CA 1
ATOM 683 C C . ILE A 1 85 ? -0.911 8.586 16.288 1.00 96.44 85 ILE A C 1
ATOM 685 O O . ILE A 1 85 ? 0.177 8.032 16.462 1.00 96.44 85 ILE A O 1
ATOM 689 N N . ARG A 1 86 ? -2.065 7.903 16.275 1.00 96.25 86 ARG A N 1
ATOM 690 C CA . ARG A 1 86 ? -2.112 6.447 16.462 1.00 96.25 86 ARG A CA 1
ATOM 691 C C . ARG A 1 86 ? -1.386 5.697 15.345 1.00 96.25 86 ARG A C 1
ATOM 693 O O . ARG A 1 86 ? -0.585 4.819 15.647 1.00 96.25 86 ARG A O 1
ATOM 700 N N . LEU A 1 87 ? -1.582 6.076 14.081 1.00 97.12 87 LEU A N 1
ATOM 701 C CA . LEU A 1 87 ? -0.886 5.473 12.938 1.00 97.12 87 LEU A CA 1
ATOM 702 C C . LEU A 1 87 ? 0.643 5.604 13.054 1.00 97.12 87 LEU A C 1
ATOM 704 O O . LEU A 1 87 ? 1.366 4.636 12.821 1.00 97.12 87 LEU A O 1
ATOM 708 N N . LEU A 1 88 ? 1.142 6.785 13.430 1.00 95.69 88 LEU A N 1
ATOM 709 C CA . LEU A 1 88 ? 2.577 7.029 13.606 1.00 95.69 88 LEU A CA 1
ATOM 710 C C . LEU A 1 88 ? 3.151 6.262 14.805 1.00 95.69 88 LEU A C 1
ATOM 712 O O . LEU A 1 88 ? 4.276 5.767 14.728 1.00 95.69 88 LEU A O 1
ATOM 716 N N . GLY A 1 89 ? 2.377 6.119 15.885 1.00 93.88 89 GLY A N 1
ATOM 717 C CA . GLY A 1 89 ? 2.720 5.253 17.014 1.00 93.88 89 GLY A CA 1
ATOM 718 C C . GLY A 1 89 ? 2.888 3.795 16.584 1.00 93.88 89 GLY A C 1
ATOM 719 O O . GLY A 1 89 ? 3.946 3.212 16.809 1.00 93.88 89 GLY A O 1
ATOM 720 N N . LEU A 1 90 ? 1.899 3.247 15.867 1.00 94.00 90 LEU A N 1
ATOM 721 C CA . LEU A 1 90 ? 1.955 1.889 15.310 1.00 94.00 90 LEU A CA 1
ATOM 722 C C . LEU A 1 90 ? 3.154 1.696 14.378 1.00 94.00 90 LEU A C 1
ATOM 724 O O . LEU A 1 90 ? 3.822 0.664 14.423 1.00 94.00 90 LEU A O 1
ATOM 728 N N . PHE A 1 91 ? 3.453 2.688 13.535 1.00 94.12 91 PHE A N 1
ATOM 729 C CA . PHE A 1 91 ? 4.616 2.635 12.656 1.00 94.12 91 PHE A CA 1
ATOM 730 C C . PHE A 1 91 ? 5.917 2.479 13.451 1.00 94.12 91 PHE A C 1
ATOM 732 O O . PHE A 1 91 ? 6.716 1.604 13.125 1.00 94.12 91 PHE A O 1
ATOM 739 N N . ARG A 1 92 ? 6.106 3.267 14.519 1.00 91.56 92 ARG A N 1
ATOM 740 C CA . ARG A 1 92 ? 7.285 3.162 15.393 1.00 91.56 92 ARG A CA 1
ATOM 741 C C . ARG A 1 92 ? 7.380 1.788 16.055 1.00 91.56 92 ARG A C 1
ATOM 743 O O . ARG A 1 92 ? 8.429 1.160 15.959 1.00 91.56 92 ARG A O 1
ATOM 750 N N . THR A 1 93 ? 6.280 1.280 16.613 1.00 91.00 93 THR A N 1
ATOM 751 C CA . THR A 1 93 ? 6.234 -0.070 17.200 1.00 91.00 93 THR A CA 1
ATOM 752 C C . THR A 1 93 ? 6.656 -1.145 16.196 1.00 91.00 93 THR A C 1
ATOM 754 O O . THR A 1 93 ? 7.448 -2.021 16.529 1.00 91.00 93 THR A O 1
ATOM 757 N N . ILE A 1 94 ? 6.205 -1.049 14.943 1.00 90.06 94 ILE A N 1
ATOM 758 C CA . ILE A 1 94 ? 6.575 -2.001 13.885 1.00 90.06 94 ILE A CA 1
ATOM 759 C C . ILE A 1 94 ? 8.061 -1.912 13.522 1.00 90.06 94 ILE A C 1
ATOM 761 O O . ILE A 1 94 ? 8.671 -2.940 13.215 1.00 90.06 94 ILE A O 1
ATOM 765 N N . LEU A 1 95 ? 8.655 -0.713 13.523 1.00 87.50 95 LEU A N 1
ATOM 766 C CA . LEU A 1 95 ? 10.094 -0.559 13.290 1.00 87.50 95 LEU A CA 1
ATOM 767 C C . LEU A 1 95 ? 10.906 -1.283 14.372 1.00 87.50 95 LEU A C 1
ATOM 769 O O . LEU A 1 95 ? 11.855 -1.993 14.031 1.00 87.50 95 LEU A O 1
ATOM 773 N N . ASP A 1 96 ? 10.505 -1.131 15.636 1.00 86.75 96 ASP A N 1
ATOM 774 C CA . ASP A 1 96 ? 11.169 -1.752 16.785 1.00 86.75 96 ASP A CA 1
ATOM 775 C C . ASP A 1 96 ? 11.013 -3.278 16.757 1.00 86.75 96 ASP A C 1
ATOM 777 O O . ASP A 1 96 ? 12.016 -3.993 16.737 1.00 86.75 96 ASP A O 1
ATOM 781 N N . GLN A 1 97 ? 9.781 -3.780 16.617 1.00 84.31 97 GLN A N 1
ATOM 782 C CA . GLN A 1 97 ? 9.492 -5.218 16.513 1.00 84.31 97 GLN A CA 1
ATOM 783 C C . GLN A 1 97 ? 10.249 -5.876 15.355 1.00 84.31 97 GLN A C 1
ATOM 785 O O . GLN A 1 97 ? 10.857 -6.929 15.520 1.00 84.31 97 GLN A O 1
ATOM 790 N N . THR A 1 98 ? 10.290 -5.232 14.182 1.00 84.31 98 THR A N 1
ATOM 791 C CA . THR A 1 98 ? 11.019 -5.780 13.026 1.00 84.31 98 THR A CA 1
ATOM 792 C C . THR A 1 98 ? 12.516 -5.903 13.318 1.00 84.31 98 THR A C 1
ATOM 794 O O . THR A 1 98 ? 13.155 -6.864 12.892 1.00 84.31 98 THR A O 1
ATOM 797 N N . TYR A 1 99 ? 13.102 -4.945 14.042 1.00 83.88 99 TYR A N 1
ATOM 798 C CA . TYR A 1 99 ? 14.506 -5.032 14.428 1.00 83.88 99 TYR A CA 1
ATOM 799 C C . TYR A 1 99 ? 14.753 -6.146 15.452 1.00 83.88 99 TYR A C 1
ATOM 801 O O . TYR A 1 99 ? 15.756 -6.849 15.337 1.00 83.88 99 TYR A O 1
ATOM 809 N N . GLU A 1 100 ? 13.848 -6.332 16.412 1.00 84.19 100 GLU A N 1
ATOM 810 C CA . GLU A 1 100 ? 13.927 -7.414 17.399 1.00 84.19 100 GLU A CA 1
ATOM 811 C C . GLU A 1 100 ? 13.815 -8.801 16.748 1.00 84.19 100 GLU A C 1
ATOM 813 O O . GLU A 1 100 ? 14.623 -9.684 17.039 1.00 84.19 100 GLU A O 1
ATOM 818 N N . GLU A 1 101 ? 12.875 -8.980 15.819 1.00 79.00 101 GLU A N 1
ATOM 819 C CA . GLU A 1 101 ? 12.620 -10.253 15.135 1.00 79.00 101 GLU A CA 1
ATOM 820 C C . GLU A 1 101 ? 13.677 -10.584 14.072 1.00 79.00 101 GLU A C 1
ATOM 822 O O . GLU A 1 101 ? 14.181 -11.707 13.999 1.00 79.00 101 GLU A O 1
ATOM 827 N N . GLU A 1 102 ? 14.021 -9.614 13.221 1.00 80.50 102 GLU A N 1
ATOM 828 C CA . GLU A 1 102 ? 14.829 -9.844 12.018 1.00 80.50 102 GLU A CA 1
ATOM 829 C C . GLU A 1 102 ? 16.303 -9.421 12.204 1.00 80.50 102 GLU A C 1
ATOM 831 O O . GLU A 1 102 ? 17.115 -9.575 11.284 1.00 80.50 102 GLU A O 1
ATOM 836 N N . SER A 1 103 ? 16.672 -8.846 13.362 1.00 81.94 103 SER A N 1
ATOM 837 C CA . SER A 1 103 ? 17.993 -8.230 13.627 1.00 81.94 103 SER A CA 1
ATOM 838 C C . SER A 1 103 ? 18.434 -7.239 12.536 1.00 81.94 103 SER A C 1
ATOM 840 O O . SER A 1 103 ? 19.622 -6.968 12.346 1.00 81.94 103 SER A O 1
ATOM 842 N N . THR A 1 104 ? 17.466 -6.702 11.790 1.00 82.69 104 THR A N 1
ATOM 843 C CA . THR A 1 104 ? 17.674 -5.901 10.586 1.00 82.69 104 THR A CA 1
ATOM 844 C C . THR A 1 104 ? 16.802 -4.663 10.664 1.00 82.69 104 THR A C 1
ATOM 846 O O . THR A 1 104 ? 15.588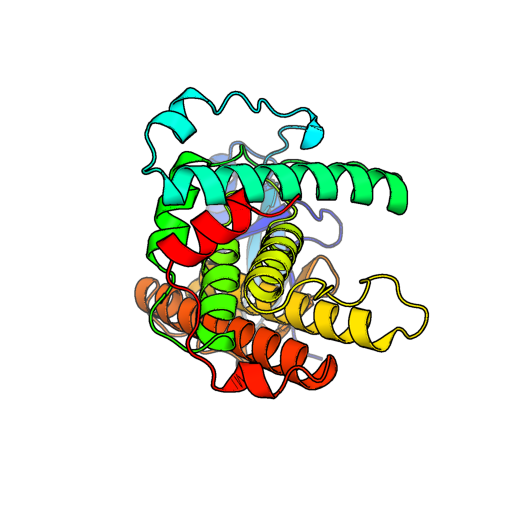 -4.744 10.816 1.00 82.69 104 THR A O 1
ATOM 849 N N . ARG A 1 105 ? 17.419 -3.485 10.538 1.00 85.31 105 ARG A N 1
ATOM 850 C CA . ARG A 1 105 ? 16.671 -2.227 10.522 1.00 85.31 105 ARG A CA 1
ATOM 851 C C . ARG A 1 105 ? 16.076 -1.962 9.145 1.00 85.31 105 ARG A C 1
ATOM 853 O O . ARG A 1 105 ? 16.774 -2.046 8.130 1.00 85.31 105 ARG A O 1
ATOM 860 N N . LEU A 1 106 ? 14.806 -1.565 9.118 1.00 85.06 106 LEU A N 1
ATOM 861 C CA . LEU A 1 106 ? 14.130 -1.184 7.883 1.00 85.06 106 LEU A CA 1
ATOM 862 C C . LEU A 1 106 ? 14.713 0.119 7.314 1.00 85.06 106 LEU A C 1
ATOM 864 O O . LEU A 1 106 ? 14.890 1.118 8.016 1.00 85.06 106 LEU A O 1
ATOM 868 N N . ARG A 1 107 ? 15.008 0.106 6.012 1.00 87.56 107 ARG A N 1
ATOM 869 C CA . ARG A 1 107 ? 15.534 1.260 5.269 1.00 87.56 107 ARG A CA 1
ATOM 870 C C . ARG A 1 107 ? 14.410 2.196 4.834 1.00 87.56 107 ARG A C 1
ATOM 872 O O . ARG A 1 107 ? 13.325 1.731 4.482 1.00 87.56 107 ARG A O 1
ATOM 879 N N . ALA A 1 108 ? 14.684 3.494 4.820 1.00 87.31 108 ALA A N 1
ATOM 880 C CA . ALA A 1 108 ? 13.777 4.516 4.312 1.00 87.31 108 ALA A CA 1
ATOM 881 C C . ALA A 1 108 ? 14.122 4.887 2.864 1.00 87.31 108 ALA A C 1
ATOM 883 O O . ALA A 1 108 ? 15.266 5.236 2.565 1.00 87.31 108 ALA A O 1
ATOM 884 N N . TYR A 1 109 ? 13.123 4.843 1.976 1.00 85.25 109 TYR A N 1
ATOM 885 C CA . TYR A 1 109 ? 13.255 5.332 0.592 1.00 85.25 109 TYR A CA 1
ATOM 886 C C . TYR A 1 109 ? 12.632 6.718 0.363 1.00 85.25 109 TYR A C 1
ATOM 888 O O . TYR A 1 109 ? 12.794 7.281 -0.715 1.00 85.25 109 TYR A O 1
ATOM 896 N N . LYS A 1 110 ? 11.901 7.259 1.344 1.00 90.31 110 LYS A N 1
ATOM 897 C CA . LYS A 1 110 ? 11.358 8.628 1.351 1.00 90.31 110 LYS A CA 1
ATOM 898 C C . LYS A 1 110 ? 11.208 9.142 2.789 1.00 90.31 110 LYS A C 1
ATOM 900 O O . LYS A 1 110 ? 11.514 8.394 3.713 1.00 90.31 110 LYS A O 1
ATOM 905 N N . GLN A 1 111 ? 10.788 10.392 2.966 1.00 91.31 111 GLN A N 1
ATOM 906 C CA . GLN A 1 111 ? 10.346 10.907 4.267 1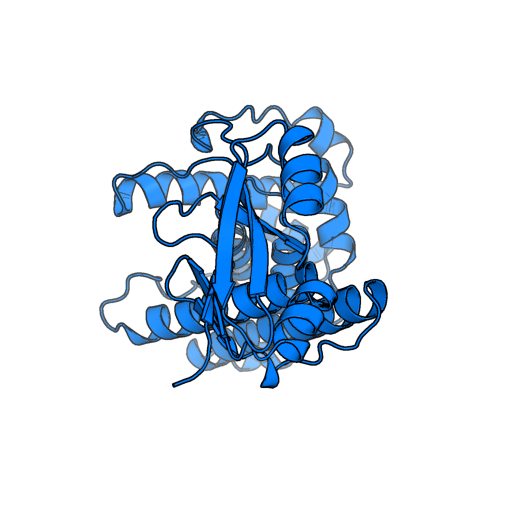.00 91.31 111 GLN A CA 1
ATOM 907 C C . GLN A 1 111 ? 8.909 10.460 4.557 1.00 91.31 111 GLN A C 1
ATOM 909 O O . GLN A 1 111 ? 8.205 10.007 3.653 1.00 91.31 111 GLN A O 1
ATOM 914 N N . VAL A 1 112 ? 8.475 10.569 5.812 1.00 92.81 112 VAL A N 1
ATOM 915 C CA . VAL A 1 112 ? 7.055 10.403 6.140 1.00 92.81 112 VAL A CA 1
ATOM 916 C C . VAL A 1 112 ? 6.284 11.601 5.578 1.00 92.81 112 VAL A C 1
ATOM 918 O O . VAL A 1 112 ? 6.638 12.744 5.843 1.00 92.81 112 VAL A O 1
ATOM 921 N N . GLU A 1 113 ? 5.233 11.338 4.812 1.00 94.75 113 GLU A N 1
ATOM 922 C CA . GLU A 1 113 ? 4.329 12.355 4.256 1.00 94.75 113 GLU A CA 1
ATOM 923 C C . GLU A 1 113 ? 3.113 12.496 5.184 1.00 94.75 113 GLU A C 1
ATOM 925 O O . GLU A 1 113 ? 2.041 11.943 4.927 1.00 94.75 113 GLU A O 1
ATOM 930 N N . VAL A 1 114 ? 3.307 13.130 6.345 1.00 95.38 114 VAL A N 1
ATOM 931 C CA . VAL A 1 114 ? 2.271 13.214 7.392 1.00 95.38 114 VAL A CA 1
ATOM 932 C C . VAL A 1 114 ? 1.066 14.045 6.956 1.00 95.38 114 VAL A C 1
ATOM 934 O O . VAL A 1 114 ? -0.075 13.689 7.250 1.00 95.38 114 VAL A O 1
ATOM 937 N N . ASP A 1 115 ? 1.310 15.115 6.212 1.00 93.94 115 ASP A N 1
ATOM 938 C CA . ASP A 1 115 ? 0.311 16.006 5.623 1.00 93.94 115 ASP A CA 1
ATOM 939 C C . ASP A 1 115 ? -0.627 15.304 4.627 1.00 93.94 115 ASP A C 1
ATOM 941 O O . ASP A 1 115 ? -1.767 15.727 4.432 1.00 93.94 115 ASP A O 1
ATOM 945 N N . GLU A 1 116 ? -0.188 14.181 4.063 1.00 95.88 116 GLU A N 1
ATOM 946 C CA . GLU A 1 116 ? -0.947 13.366 3.115 1.00 95.88 116 GLU A CA 1
ATOM 947 C C . GLU A 1 116 ? -1.846 12.308 3.796 1.00 95.88 116 GLU A C 1
ATOM 949 O O . GLU A 1 116 ? -2.683 11.681 3.136 1.00 95.88 116 GLU A O 1
ATOM 954 N N . ILE A 1 117 ? -1.721 12.096 5.116 1.00 97.12 117 ILE A N 1
ATOM 955 C CA . ILE A 1 117 ? -2.557 11.138 5.869 1.00 97.12 117 ILE A CA 1
ATOM 956 C C . ILE A 1 117 ? -4.035 11.575 5.906 1.00 97.12 117 ILE A C 1
ATOM 958 O O . ILE A 1 117 ? -4.895 10.739 5.614 1.00 97.12 117 ILE A O 1
ATOM 962 N N . PRO A 1 118 ? -4.384 12.847 6.194 1.00 97.38 118 PRO A N 1
ATOM 963 C CA . PRO A 1 118 ? -5.762 13.329 6.091 1.00 97.38 118 PRO A CA 1
ATOM 964 C C . PRO A 1 118 ? -6.411 13.077 4.729 1.00 97.38 118 PRO A C 1
ATOM 966 O O . PRO A 1 118 ? -7.594 12.739 4.680 1.00 97.38 118 PRO A O 1
ATOM 969 N N . ASP A 1 119 ? -5.646 13.223 3.642 1.00 96.88 119 ASP A N 1
ATOM 970 C CA . ASP A 1 119 ? -6.128 12.948 2.289 1.00 96.88 119 ASP A CA 1
ATOM 971 C C . ASP A 1 119 ? -6.433 11.456 2.121 1.00 96.88 119 ASP A C 1
ATOM 973 O O . ASP A 1 119 ? -7.527 11.116 1.680 1.00 96.88 119 ASP A O 1
ATOM 977 N N . ALA A 1 120 ? -5.556 10.557 2.591 1.00 97.25 120 ALA A N 1
ATOM 978 C CA . ALA A 1 120 ? -5.846 9.119 2.623 1.00 97.25 120 ALA A CA 1
ATOM 979 C C . ALA A 1 120 ? -7.151 8.808 3.376 1.00 97.25 120 ALA A C 1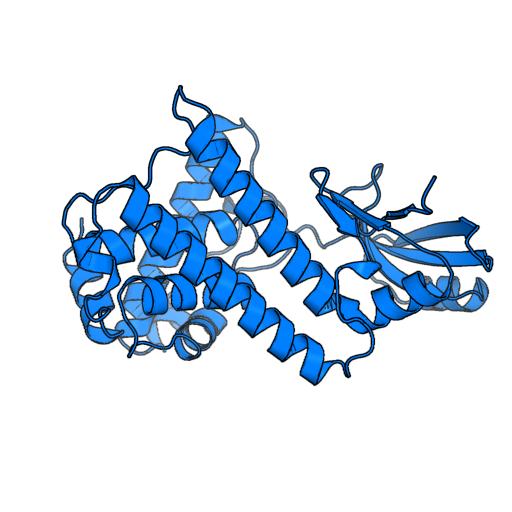
ATOM 981 O O . ALA A 1 120 ? -7.989 8.057 2.888 1.00 97.25 120 ALA A O 1
ATOM 982 N N . LEU A 1 121 ? -7.356 9.422 4.544 1.00 97.88 121 LEU A N 1
ATOM 983 C CA . LEU A 1 121 ? -8.551 9.214 5.368 1.00 97.88 121 LEU A CA 1
ATOM 984 C C . LEU A 1 121 ? -9.829 9.809 4.755 1.00 97.88 121 LEU A C 1
ATOM 986 O O . LEU A 1 121 ? -10.931 9.464 5.188 1.00 97.88 121 LEU A O 1
ATOM 990 N N . SER A 1 122 ? -9.698 10.712 3.779 1.00 97.06 122 SER A N 1
ATOM 991 C CA . SER A 1 122 ? -10.828 11.306 3.060 1.00 97.06 122 SER A CA 1
ATOM 992 C C . SER A 1 122 ? -11.418 10.384 1.989 1.00 97.06 122 SER A C 1
ATOM 994 O O . SER A 1 122 ? -12.593 10.533 1.663 1.00 97.06 122 SER A O 1
ATOM 996 N N . TYR A 1 123 ? -10.639 9.411 1.497 1.00 95.56 123 TYR A N 1
ATOM 997 C CA . TYR A 1 123 ? -11.105 8.393 0.544 1.00 95.56 123 TYR A CA 1
ATOM 998 C C . TYR A 1 123 ? -11.825 7.218 1.207 1.00 95.56 123 TYR A C 1
ATOM 1000 O O . TYR A 1 123 ? -12.422 6.408 0.508 1.00 95.56 123 TYR A O 1
ATOM 1008 N N . VAL A 1 124 ? -11.789 7.129 2.537 1.00 97.56 124 VAL A N 1
ATOM 1009 C CA . VAL A 1 124 ? -12.463 6.058 3.271 1.00 97.56 124 VAL A CA 1
ATOM 1010 C C . VAL A 1 124 ? -13.974 6.271 3.225 1.00 97.56 124 VAL A C 1
ATOM 1012 O O . VAL A 1 124 ? -14.471 7.311 3.673 1.00 97.56 124 VAL A O 1
ATOM 1015 N N . ASP A 1 125 ? -14.714 5.274 2.740 1.00 92.75 125 ASP A N 1
ATOM 1016 C CA . ASP A 1 125 ? -16.172 5.259 2.869 1.00 92.75 125 ASP A CA 1
ATOM 1017 C C . ASP A 1 125 ? -16.566 4.849 4.292 1.00 92.75 125 ASP A C 1
ATOM 1019 O O . ASP A 1 125 ? -16.654 3.672 4.631 1.00 92.75 125 ASP A O 1
ATOM 1023 N N . TRP A 1 126 ? -16.814 5.849 5.137 1.00 97.44 126 TRP A N 1
ATOM 1024 C CA . TRP A 1 126 ? -17.209 5.683 6.539 1.00 97.44 126 TRP A CA 1
ATOM 1025 C C . TRP A 1 126 ? -18.679 5.276 6.742 1.00 97.44 126 TRP A C 1
ATOM 1027 O O . TRP A 1 126 ? -19.126 5.211 7.887 1.00 97.44 126 TRP A O 1
ATOM 1037 N N . SER A 1 127 ? -19.452 5.079 5.669 1.00 96.44 127 SER A N 1
ATOM 1038 C CA . SER A 1 127 ? -20.888 4.770 5.744 1.00 96.44 127 SER A CA 1
ATOM 1039 C C . SER A 1 127 ? -21.228 3.286 5.581 1.00 96.44 127 SER A C 1
ATOM 1041 O O . SER A 1 127 ? -22.384 2.904 5.776 1.00 96.44 127 SER A O 1
ATOM 1043 N N . GLY A 1 128 ? -20.234 2.460 5.243 1.00 96.88 128 GLY A N 1
ATOM 1044 C CA . GLY A 1 128 ? -20.396 1.026 5.026 1.00 96.88 128 GLY A CA 1
ATOM 1045 C C . GLY A 1 128 ? -20.522 0.195 6.307 1.00 96.88 128 GLY A C 1
ATOM 1046 O O . GLY A 1 128 ? -20.593 0.696 7.431 1.00 96.88 128 GLY A O 1
ATOM 1047 N N . THR A 1 129 ? -20.527 -1.119 6.122 1.00 98.31 129 THR A N 1
ATOM 1048 C CA . THR A 1 129 ? -20.417 -2.121 7.193 1.00 98.31 129 THR A CA 1
ATOM 1049 C C . THR A 1 129 ? -19.010 -2.156 7.802 1.00 98.31 129 THR A C 1
ATOM 1051 O O . THR A 1 129 ? -18.065 -1.601 7.236 1.00 98.31 129 THR A O 1
ATOM 1054 N N . VAL A 1 130 ? -18.827 -2.834 8.943 1.00 98.06 130 VAL A N 1
ATOM 1055 C CA . VAL A 1 130 ? -17.500 -3.027 9.567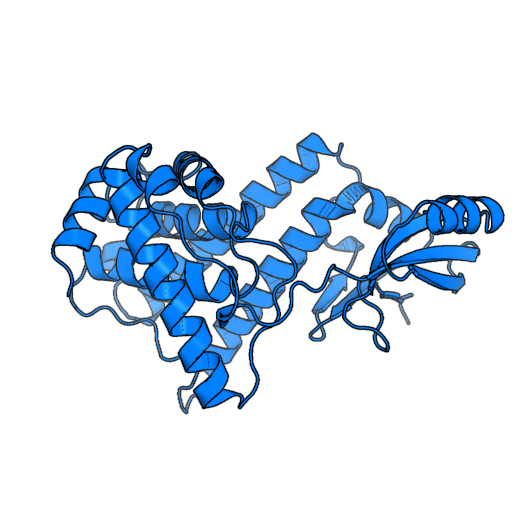 1.00 98.06 130 VAL A CA 1
ATOM 1056 C C . VAL A 1 130 ? -16.426 -3.468 8.560 1.00 98.06 130 VAL A C 1
ATOM 1058 O O . VAL A 1 130 ? -15.397 -2.787 8.490 1.00 98.06 130 VAL A O 1
ATOM 1061 N N . PRO A 1 131 ? -16.621 -4.530 7.747 1.00 98.06 131 PRO A N 1
ATOM 1062 C CA . PRO A 1 131 ? -15.618 -4.933 6.767 1.00 98.06 131 PRO A CA 1
ATOM 1063 C C . PRO A 1 131 ? -15.387 -3.919 5.645 1.00 98.06 131 PRO A C 1
ATOM 1065 O O . PRO A 1 131 ? -14.262 -3.814 5.161 1.00 98.06 131 PRO A O 1
ATOM 1068 N N . GLU A 1 132 ? -16.416 -3.178 5.232 1.00 98.50 132 GLU A N 1
ATOM 1069 C CA . GLU A 1 132 ? -16.302 -2.165 4.177 1.00 98.50 132 GLU A CA 1
ATOM 1070 C C . GLU A 1 132 ? -15.482 -0.967 4.656 1.00 98.50 132 GLU A C 1
ATOM 1072 O O . GLU A 1 132 ? -14.483 -0.629 4.026 1.00 98.50 132 GLU A O 1
ATOM 1077 N N . VAL A 1 133 ? -15.810 -0.401 5.822 1.00 98.62 133 VAL A N 1
ATOM 1078 C CA . VAL A 1 133 ? -15.044 0.711 6.410 1.00 98.62 133 VAL A CA 1
ATOM 1079 C C . VAL A 1 133 ? -13.609 0.276 6.728 1.00 98.62 133 VAL A C 1
ATOM 1081 O O . VAL A 1 133 ? -12.660 0.983 6.389 1.00 98.62 133 VAL A O 1
ATOM 1084 N N . GLY A 1 134 ? -13.423 -0.902 7.338 1.00 98.06 134 GLY A N 1
ATOM 1085 C CA . GLY A 1 134 ? -12.096 -1.425 7.675 1.00 98.06 134 GLY A CA 1
ATOM 1086 C C . GLY A 1 134 ? -11.238 -1.704 6.435 1.00 98.06 134 GLY A C 1
ATOM 1087 O O . GLY A 1 134 ? -10.067 -1.323 6.383 1.00 98.06 134 GLY A O 1
ATOM 1088 N N . GLY A 1 135 ? -11.830 -2.304 5.399 1.00 97.94 135 GLY A N 1
ATOM 1089 C CA . GLY A 1 135 ? -11.166 -2.536 4.118 1.00 97.94 135 GLY A CA 1
ATOM 1090 C C . GLY A 1 135 ? -10.816 -1.237 3.389 1.00 97.94 135 GLY A C 1
ATOM 1091 O O . GLY A 1 135 ? -9.699 -1.101 2.889 1.00 97.94 135 GLY A O 1
ATOM 1092 N N . SER A 1 136 ? -11.722 -0.258 3.391 1.00 98.25 136 SER A N 1
ATOM 1093 C CA . SER A 1 136 ? -11.507 1.063 2.793 1.00 98.25 136 SER A CA 1
ATOM 1094 C C . SER A 1 136 ? -10.397 1.845 3.510 1.00 98.25 136 SER A C 1
ATOM 1096 O O . SER A 1 136 ? -9.508 2.407 2.862 1.00 98.25 136 SER A O 1
ATOM 1098 N N . LEU A 1 137 ? -10.359 1.789 4.850 1.00 98.31 137 LEU A N 1
ATOM 1099 C CA . LEU A 1 137 ? -9.287 2.349 5.681 1.00 98.31 137 LEU A CA 1
ATOM 1100 C C . LEU A 1 137 ? -7.924 1.730 5.346 1.00 98.31 137 LEU A C 1
ATOM 1102 O O . LEU A 1 137 ? -6.960 2.449 5.066 1.00 98.31 137 LEU A O 1
ATOM 1106 N N . LEU A 1 138 ? -7.853 0.396 5.333 1.00 97.94 138 LEU A N 1
ATOM 1107 C CA . LEU A 1 138 ? -6.646 -0.356 4.993 1.00 97.94 138 LEU A CA 1
ATOM 1108 C C . LEU A 1 138 ? -6.155 -0.017 3.577 1.00 97.94 138 LEU A C 1
ATOM 1110 O O . LEU A 1 138 ? -4.976 0.290 3.375 1.00 97.94 138 LEU A O 1
ATOM 1114 N N . SER A 1 139 ? -7.065 -0.042 2.602 1.00 98.38 139 SER A N 1
ATOM 1115 C CA . SER A 1 139 ? -6.767 0.222 1.196 1.00 98.38 139 SER A CA 1
ATOM 1116 C C . SER A 1 139 ? -6.239 1.635 0.983 1.00 98.38 139 SER A C 1
ATOM 1118 O O . SER A 1 139 ? -5.175 1.812 0.383 1.00 98.38 139 SER A O 1
ATOM 1120 N N . SER A 1 140 ? -6.938 2.636 1.522 1.00 97.94 140 SER A N 1
ATOM 1121 C CA . SER A 1 140 ? -6.617 4.048 1.316 1.00 97.94 140 SER A CA 1
ATOM 1122 C C . SER A 1 140 ? -5.235 4.406 1.858 1.00 97.94 140 SER A C 1
ATOM 1124 O O . SER A 1 140 ? -4.450 5.064 1.170 1.00 97.94 140 SER A O 1
ATOM 1126 N N . LEU A 1 141 ? -4.879 3.904 3.045 1.00 97.81 141 LEU A N 1
ATOM 1127 C CA . LEU A 1 141 ? -3.555 4.124 3.633 1.00 97.81 141 LEU A CA 1
ATOM 1128 C C . LEU A 1 141 ? -2.439 3.445 2.827 1.00 97.81 141 LEU A C 1
ATOM 1130 O O . LEU A 1 141 ? -1.409 4.065 2.554 1.00 97.81 141 LEU A O 1
ATOM 1134 N N . ILE A 1 142 ? -2.648 2.203 2.375 1.00 97.69 142 ILE A N 1
ATOM 1135 C CA . ILE A 1 142 ? -1.675 1.484 1.537 1.00 97.69 142 ILE A CA 1
ATOM 1136 C C . ILE A 1 142 ? -1.492 2.171 0.176 1.00 97.69 142 ILE A C 1
ATOM 1138 O O . ILE A 1 142 ? -0.364 2.271 -0.319 1.00 97.69 142 ILE A O 1
ATOM 1142 N N . LEU A 1 143 ? -2.582 2.629 -0.446 1.00 97.00 143 LEU A N 1
ATOM 1143 C CA . LEU A 1 143 ? -2.560 3.294 -1.748 1.00 97.00 143 LEU A CA 1
ATOM 1144 C C . LEU A 1 143 ? -1.856 4.648 -1.675 1.00 97.00 143 LEU A C 1
ATOM 1146 O O . LEU A 1 143 ? -1.037 4.938 -2.556 1.00 97.00 143 LEU A O 1
ATOM 1150 N N . LYS A 1 144 ? -2.146 5.441 -0.633 1.00 96.44 144 LYS A N 1
ATOM 1151 C CA . LYS A 1 144 ? -1.492 6.732 -0.391 1.00 96.44 144 LYS A CA 1
ATOM 1152 C C . LYS A 1 144 ? -0.018 6.559 -0.038 1.00 96.44 144 LYS A C 1
ATOM 1154 O O . LYS A 1 144 ? 0.817 7.321 -0.518 1.00 96.44 144 LYS A O 1
ATOM 1159 N N . HIS A 1 145 ? 0.308 5.488 0.690 1.00 94.94 145 HIS A N 1
ATOM 1160 C CA . HIS A 1 145 ? 1.675 5.036 0.923 1.00 94.94 145 HIS A CA 1
ATOM 1161 C C . HIS A 1 145 ? 2.537 6.104 1.614 1.00 94.94 145 HIS A C 1
ATOM 1163 O O . HIS A 1 145 ? 3.670 6.336 1.198 1.00 94.94 145 HIS A O 1
ATOM 1169 N N . THR A 1 146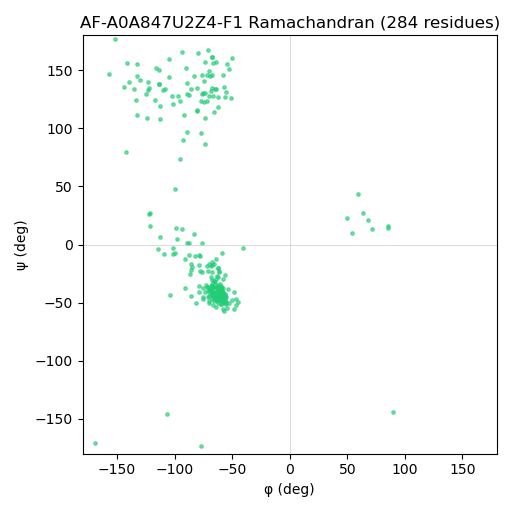 ? 1.998 6.781 2.629 1.00 94.56 146 THR A N 1
ATOM 1170 C CA . THR A 1 146 ? 2.612 7.949 3.291 1.00 94.56 146 THR A CA 1
ATOM 1171 C C . THR A 1 146 ? 3.867 7.612 4.099 1.00 94.56 146 THR A C 1
ATOM 1173 O O . THR A 1 146 ? 4.683 8.490 4.369 1.00 94.56 146 THR A O 1
ATOM 1176 N N . LEU A 1 147 ? 4.074 6.338 4.447 1.00 95.38 147 LEU A N 1
ATOM 1177 C CA . LEU A 1 147 ? 5.217 5.890 5.241 1.00 95.38 147 LEU A CA 1
ATOM 1178 C C . LEU A 1 147 ? 6.420 5.509 4.351 1.00 95.38 147 LEU A C 1
ATOM 1180 O O . LEU A 1 147 ? 6.263 5.057 3.203 1.00 95.38 147 LEU A O 1
ATOM 1184 N N . PRO A 1 148 ? 7.652 5.632 4.873 1.00 92.12 148 PRO A N 1
ATOM 1185 C CA . PRO A 1 148 ? 8.888 5.385 4.131 1.00 92.12 148 PRO A CA 1
ATOM 1186 C C . PRO A 1 148 ? 9.233 3.902 3.978 1.00 92.12 148 PRO A C 1
ATOM 1188 O O . PRO A 1 148 ? 10.184 3.570 3.275 1.00 92.12 148 PRO A O 1
ATOM 1191 N N . ASN A 1 149 ? 8.500 3.027 4.665 1.00 89.31 149 ASN A N 1
ATOM 1192 C CA . ASN A 1 149 ? 8.421 1.579 4.510 1.00 89.31 149 ASN A CA 1
ATOM 1193 C C . ASN A 1 149 ? 7.228 1.078 5.352 1.00 89.31 149 ASN A C 1
ATOM 1195 O O . ASN A 1 149 ? 6.425 1.881 5.812 1.00 89.31 149 ASN A O 1
ATOM 1199 N N . ALA A 1 150 ? 7.082 -0.242 5.502 1.00 90.75 150 ALA A N 1
ATOM 1200 C CA . ALA A 1 150 ? 6.102 -0.894 6.380 1.00 90.75 150 ALA A CA 1
ATOM 1201 C C . ALA A 1 150 ? 4.614 -0.503 6.215 1.00 90.75 150 ALA A C 1
ATOM 1203 O O . ALA A 1 150 ? 3.805 -0.986 6.995 1.00 90.75 150 ALA A O 1
ATOM 1204 N N . ASN A 1 151 ? 4.229 0.242 5.167 1.00 94.56 151 ASN A N 1
ATOM 1205 C CA . ASN A 1 151 ? 2.844 0.674 4.912 1.00 94.56 151 ASN A CA 1
ATOM 1206 C C . ASN A 1 151 ? 1.810 -0.450 5.109 1.00 94.56 151 ASN A C 1
ATOM 1208 O O . ASN A 1 151 ? 0.870 -0.276 5.868 1.00 94.56 151 ASN A O 1
ATOM 1212 N N . HIS A 1 152 ? 2.017 -1.634 4.515 1.00 93.25 152 HIS A N 1
ATOM 1213 C CA . HIS A 1 152 ? 1.124 -2.784 4.724 1.00 93.25 152 HIS A CA 1
ATOM 1214 C C . HIS A 1 152 ? 1.001 -3.201 6.193 1.00 93.25 152 HIS A C 1
ATOM 1216 O O . HIS A 1 152 ? -0.114 -3.373 6.668 1.00 93.25 152 HIS A O 1
ATOM 1222 N N . ARG A 1 153 ? 2.128 -3.370 6.902 1.00 91.62 153 ARG A N 1
ATOM 1223 C CA . ARG A 1 153 ? 2.134 -3.809 8.309 1.00 91.62 153 ARG A CA 1
ATOM 1224 C C . ARG A 1 153 ? 1.442 -2.761 9.189 1.00 91.62 153 ARG A C 1
ATOM 1226 O O . ARG A 1 153 ? 0.600 -3.116 10.000 1.00 91.62 153 ARG A O 1
ATOM 1233 N N . THR A 1 154 ? 1.730 -1.476 8.978 1.00 94.94 154 THR A N 1
ATOM 1234 C CA . THR A 1 154 ? 1.140 -0.389 9.771 1.00 94.94 154 THR A CA 1
ATOM 1235 C C . THR A 1 154 ? -0.347 -0.210 9.499 1.00 94.94 154 THR A C 1
ATOM 1237 O O . THR A 1 154 ? -1.118 -0.037 10.437 1.00 94.94 154 THR A O 1
ATOM 1240 N N . SER A 1 155 ? -0.784 -0.293 8.242 1.00 96.25 155 SER A N 1
ATOM 1241 C CA . SER A 1 155 ? -2.210 -0.212 7.924 1.00 96.25 155 SER A CA 1
ATOM 1242 C C . SER A 1 155 ? -2.990 -1.425 8.440 1.00 96.25 155 SER A C 1
ATOM 1244 O O . SER A 1 155 ? -4.126 -1.255 8.868 1.00 96.25 155 SER A O 1
ATOM 1246 N N . LEU A 1 156 ? -2.392 -2.625 8.459 1.00 94.25 156 LEU A N 1
ATOM 1247 C CA . LEU A 1 156 ? -2.990 -3.804 9.100 1.00 94.25 156 LEU A CA 1
ATOM 1248 C C . LEU A 1 156 ? -3.123 -3.621 10.617 1.00 94.25 156 LEU A C 1
ATOM 1250 O O . LEU A 1 156 ? -4.179 -3.912 11.162 1.00 94.25 156 LEU A O 1
ATOM 1254 N N . ALA A 1 157 ? -2.104 -3.073 11.281 1.00 92.88 157 ALA A N 1
ATOM 1255 C CA . ALA A 1 157 ? -2.181 -2.772 12.709 1.00 92.88 157 ALA A CA 1
ATOM 1256 C C . ALA A 1 157 ? -3.238 -1.693 13.024 1.00 92.88 157 ALA A C 1
ATOM 1258 O O . ALA A 1 157 ? -3.892 -1.738 14.059 1.00 92.88 157 ALA A O 1
ATOM 1259 N N . LEU A 1 158 ? -3.472 -0.726 12.127 1.00 96.06 158 LEU A N 1
ATOM 1260 C CA . LEU A 1 158 ? -4.579 0.217 12.318 1.00 96.06 158 LEU A CA 1
ATOM 1261 C C . LEU A 1 158 ? -5.946 -0.441 12.070 1.00 96.06 158 LEU A C 1
ATOM 1263 O O . LEU A 1 158 ? -6.907 -0.105 12.759 1.00 96.06 158 LEU A O 1
ATOM 1267 N N . LEU A 1 159 ? -6.042 -1.375 11.115 1.00 96.00 159 LEU A N 1
ATOM 1268 C CA . LEU A 1 159 ? -7.245 -2.190 10.933 1.00 96.00 159 LEU A CA 1
ATOM 1269 C C . LEU A 1 159 ? -7.558 -2.988 12.206 1.00 96.00 159 LEU A C 1
ATOM 1271 O O . LEU A 1 159 ? -8.713 -3.034 12.611 1.00 96.00 159 LEU A O 1
ATOM 1275 N N . GLU A 1 160 ? -6.550 -3.558 12.863 1.00 92.81 160 GLU A N 1
ATOM 1276 C CA . GLU A 1 160 ? -6.709 -4.218 14.163 1.00 92.81 160 GLU A CA 1
ATOM 1277 C C . GLU A 1 160 ? -7.331 -3.288 15.204 1.00 92.81 160 GLU A C 1
ATOM 1279 O O . GLU A 1 160 ? -8.371 -3.623 15.765 1.00 92.81 160 GLU A O 1
ATOM 1284 N N . LEU A 1 161 ? -6.782 -2.079 15.383 1.00 94.31 161 LEU A N 1
ATOM 1285 C CA . LEU A 1 161 ? -7.365 -1.085 16.292 1.00 94.31 161 LEU A CA 1
ATOM 1286 C C . LEU A 1 161 ? -8.801 -0.705 15.897 1.00 94.31 161 LEU A C 1
ATOM 1288 O O . LEU A 1 161 ? -9.647 -0.468 16.757 1.00 94.31 161 LEU A O 1
ATOM 1292 N N . TYR A 1 162 ? -9.104 -0.638 14.598 1.00 96.56 162 TYR A N 1
ATOM 1293 C CA . TYR A 1 162 ? -10.463 -0.387 14.119 1.00 96.56 162 TYR A CA 1
ATOM 1294 C C . TYR A 1 162 ? -11.430 -1.515 14.503 1.00 96.56 162 TYR A C 1
ATOM 1296 O O . TYR A 1 162 ? -12.549 -1.236 14.930 1.00 96.56 162 TYR A O 1
ATOM 1304 N N . LEU A 1 163 ? -11.004 -2.774 14.413 1.00 95.12 163 LEU A N 1
ATOM 1305 C CA . LEU A 1 163 ? -11.809 -3.920 14.839 1.00 95.12 163 LEU A CA 1
ATOM 1306 C C . LEU A 1 163 ? -11.936 -3.982 16.374 1.00 95.12 163 LEU A C 1
ATOM 1308 O O . LEU A 1 163 ? -13.043 -4.158 16.879 1.00 95.12 163 LEU A O 1
ATOM 1312 N N . GLN A 1 164 ? -10.863 -3.683 17.116 1.00 92.12 164 GLN A N 1
ATOM 1313 C CA . GLN A 1 164 ? -10.887 -3.521 18.581 1.00 92.12 164 GLN A CA 1
ATOM 1314 C C . GLN A 1 164 ? -11.862 -2.441 19.058 1.00 92.12 164 GLN A C 1
ATOM 1316 O O . GLN A 1 164 ? -12.403 -2.512 20.163 1.00 92.12 164 GLN A O 1
ATOM 1321 N N . ALA A 1 165 ? -12.089 -1.413 18.237 1.00 93.31 165 ALA A N 1
ATOM 1322 C CA . ALA A 1 165 ? -13.013 -0.332 18.562 1.00 93.31 165 ALA A CA 1
ATOM 1323 C C . ALA A 1 165 ? -14.484 -0.776 18.522 1.00 93.31 165 ALA A C 1
ATOM 1325 O O . ALA A 1 165 ? -15.326 -0.138 19.165 1.00 93.31 165 ALA A O 1
ATOM 1326 N N . HIS A 1 166 ? -14.787 -1.853 17.790 1.00 90.50 166 HIS A N 1
ATOM 1327 C CA . HIS A 1 166 ? -16.087 -2.526 17.808 1.00 90.50 166 HIS A CA 1
ATOM 1328 C C . HIS A 1 166 ? -16.170 -3.551 18.934 1.00 90.50 166 HIS A C 1
ATOM 1330 O O . HIS A 1 166 ? -17.159 -3.571 19.667 1.00 90.50 166 HIS A O 1
ATOM 1336 N N . GLU A 1 167 ? -15.118 -4.348 19.109 1.00 81.56 167 GLU A N 1
ATOM 1337 C CA . GLU A 1 167 ? -15.070 -5.409 20.106 1.00 81.56 167 GLU A CA 1
ATOM 1338 C C . GLU A 1 167 ? -13.770 -5.372 20.908 1.00 81.56 167 GLU A C 1
ATOM 1340 O O . GLU A 1 167 ? -12.679 -5.636 20.406 1.00 81.56 167 GLU A O 1
ATOM 1345 N N . TYR A 1 168 ? -13.892 -5.029 22.191 1.00 69.75 168 TYR A N 1
ATOM 1346 C CA . TYR A 1 168 ? -12.739 -4.866 23.066 1.00 69.75 168 TYR A CA 1
ATOM 1347 C C . TYR A 1 168 ? -11.971 -6.187 23.217 1.00 69.75 168 TYR A C 1
ATOM 1349 O O . TYR A 1 168 ? -12.550 -7.191 23.630 1.00 69.75 168 TYR A O 1
ATOM 1357 N N . GLY A 1 169 ? -10.662 -6.160 22.954 1.00 60.78 169 GLY A N 1
ATOM 1358 C CA . GLY A 1 169 ? -9.798 -7.343 23.020 1.00 60.78 169 GLY A CA 1
ATOM 1359 C C . GLY A 1 169 ? -9.770 -8.192 21.745 1.00 60.78 169 GLY A 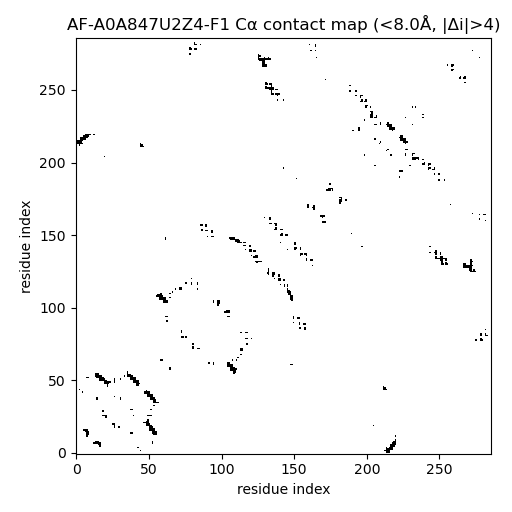C 1
ATOM 1360 O O . GLY A 1 169 ? -9.304 -9.325 21.802 1.00 60.78 169 GLY A O 1
ATOM 1361 N N . PHE A 1 170 ? -10.270 -7.675 20.617 1.00 72.44 170 PHE A N 1
ATOM 1362 C CA . PHE A 1 170 ? -9.995 -8.250 19.302 1.00 72.44 170 PHE A CA 1
ATOM 1363 C C . PHE A 1 170 ? -8.491 -8.168 19.011 1.00 72.44 170 PHE A C 1
ATOM 1365 O O . PHE A 1 170 ? -7.964 -7.074 18.905 1.00 72.44 170 PHE A O 1
ATOM 1372 N N . ASP A 1 171 ? -7.793 -9.276 18.823 1.00 63.47 171 ASP A N 1
ATOM 1373 C CA . ASP A 1 171 ? -6.402 -9.237 18.363 1.00 63.47 171 ASP A CA 1
ATOM 1374 C C . ASP A 1 171 ? -6.336 -9.850 16.967 1.00 63.47 171 ASP A C 1
ATOM 1376 O O . ASP A 1 171 ? -6.975 -10.871 16.688 1.00 63.47 171 ASP A O 1
ATOM 1380 N N . LEU A 1 172 ? -5.564 -9.237 16.067 1.00 64.56 172 LEU A N 1
ATOM 1381 C CA . LEU A 1 172 ? -5.213 -9.929 14.838 1.00 64.56 172 LEU A CA 1
ATOM 1382 C C . LEU A 1 172 ? -4.350 -11.134 15.222 1.00 64.56 172 LEU A C 1
ATOM 1384 O O . LEU A 1 172 ? -3.398 -10.996 15.991 1.00 64.56 172 LEU A O 1
ATOM 1388 N N . PRO A 1 173 ? -4.620 -12.322 14.668 1.00 58.84 173 PRO A N 1
ATOM 1389 C CA . PRO A 1 173 ? -3.820 -13.501 14.958 1.00 58.84 173 PRO A CA 1
ATOM 1390 C C . PRO A 1 173 ? -2.355 -13.239 14.671 1.00 58.84 173 PRO A C 1
ATOM 1392 O O . PRO A 1 173 ? -2.012 -12.732 13.597 1.00 58.84 173 PRO A O 1
ATOM 1395 N N . GLU A 1 174 ? -1.497 -13.595 15.634 1.00 50.97 174 GLU A N 1
ATOM 1396 C CA . GLU A 1 174 ? -0.071 -13.316 15.530 1.00 50.97 174 GLU A CA 1
ATOM 1397 C C . GLU A 1 174 ? 0.449 -13.812 14.176 1.00 50.97 174 GLU A C 1
ATOM 1399 O O . GLU A 1 174 ? 0.328 -14.987 13.797 1.00 50.97 174 GLU A O 1
ATOM 1404 N N . MET A 1 175 ? 1.093 -12.896 13.453 1.00 44.62 175 MET A N 1
ATOM 1405 C CA . MET A 1 175 ? 1.773 -13.172 12.185 1.00 44.62 175 MET A CA 1
ATOM 1406 C C . MET A 1 175 ? 2.885 -14.231 12.336 1.00 44.62 175 MET A C 1
ATOM 1408 O O . MET A 1 175 ? 3.444 -14.664 11.326 1.00 44.62 175 MET A O 1
ATOM 1412 N N . ALA A 1 176 ? 3.188 -14.650 13.571 1.00 35.53 176 ALA A N 1
ATOM 1413 C CA . ALA A 1 176 ? 4.190 -15.626 13.981 1.00 35.53 176 ALA A CA 1
ATOM 1414 C C . ALA A 1 176 ? 3.613 -16.830 14.772 1.00 35.53 176 ALA A C 1
ATOM 1416 O O . ALA A 1 176 ? 4.329 -17.437 15.563 1.00 35.53 176 ALA A O 1
ATOM 1417 N N . THR A 1 177 ? 2.346 -17.217 14.574 1.00 33.56 177 THR A N 1
ATOM 1418 C CA . THR A 1 177 ? 1.796 -18.433 15.217 1.00 33.56 177 THR A CA 1
ATOM 1419 C C . THR A 1 177 ? 2.376 -19.752 14.663 1.00 33.56 177 THR A C 1
ATOM 1421 O O . THR A 1 177 ? 2.707 -19.869 13.480 1.00 33.56 177 THR A O 1
ATOM 1424 N N . GLU A 1 178 ? 2.448 -20.783 15.523 1.00 33.28 178 GLU A N 1
ATOM 1425 C CA . GLU A 1 178 ? 2.955 -22.142 15.223 1.00 33.28 178 GLU A CA 1
ATOM 1426 C C . GLU A 1 178 ? 2.151 -22.889 14.137 1.00 33.28 178 GLU A C 1
ATOM 1428 O O . GLU A 1 178 ? 2.679 -23.768 13.447 1.00 33.28 178 GLU A O 1
ATOM 1433 N N . GLU A 1 179 ? 0.885 -22.519 13.918 1.00 41.91 179 GLU A N 1
ATOM 1434 C CA . GLU A 1 179 ? 0.119 -22.959 12.755 1.00 41.91 179 GLU A CA 1
ATOM 1435 C C . GLU A 1 179 ? 0.263 -21.938 11.620 1.00 41.91 179 GLU A C 1
ATOM 1437 O O . GLU A 1 179 ? -0.555 -21.036 11.461 1.00 41.91 179 GLU A O 1
ATOM 1442 N N . PHE A 1 180 ? 1.276 -22.143 10.772 1.00 51.09 180 PHE A N 1
ATOM 1443 C CA . PHE A 1 180 ? 1.650 -21.399 9.551 1.00 51.09 180 PHE A CA 1
ATOM 1444 C C . PHE A 1 180 ? 0.516 -20.925 8.599 1.00 51.09 180 PHE A C 1
ATOM 1446 O O . PHE A 1 180 ? 0.788 -20.285 7.579 1.00 51.09 180 PHE A O 1
ATOM 1453 N N . ARG A 1 181 ? -0.757 -21.243 8.850 1.00 51.06 181 ARG A N 1
ATOM 1454 C CA . ARG A 1 181 ? -1.918 -20.933 8.004 1.00 51.06 181 ARG A CA 1
ATOM 1455 C C . ARG A 1 181 ? -2.275 -19.447 7.985 1.00 51.06 181 ARG A C 1
ATOM 1457 O O . ARG A 1 181 ? -2.508 -18.926 6.894 1.00 51.06 181 ARG A O 1
ATOM 1464 N N . TRP A 1 182 ? -2.283 -18.769 9.136 1.00 64.19 182 TRP A N 1
ATOM 1465 C CA . TRP A 1 182 ? -2.632 -17.341 9.217 1.00 64.19 182 TRP A CA 1
ATOM 1466 C C . TRP A 1 182 ? -1.573 -16.472 8.535 1.00 64.19 182 TRP A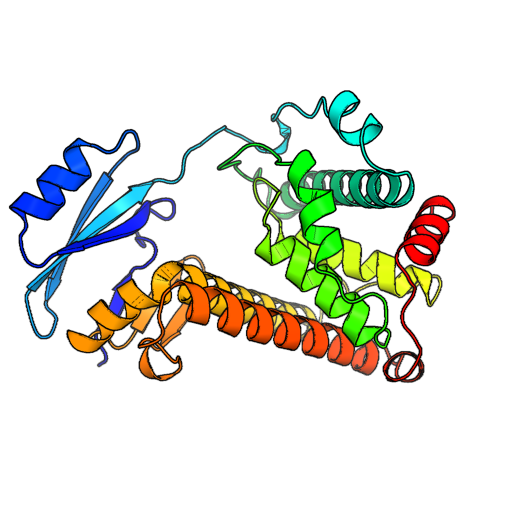 C 1
ATOM 1468 O O . TRP A 1 182 ? -1.880 -15.690 7.633 1.00 64.19 182 TRP A O 1
ATOM 1478 N N . GLN A 1 183 ? -0.304 -16.745 8.844 1.00 66.56 183 GLN A N 1
ATOM 1479 C CA . GLN A 1 183 ? 0.841 -16.130 8.182 1.00 66.56 183 GLN A CA 1
ATOM 1480 C C . GLN A 1 183 ? 0.827 -16.376 6.663 1.00 66.56 183 GLN A C 1
ATOM 1482 O O . GLN A 1 183 ? 1.056 -15.455 5.882 1.00 66.56 183 GLN A O 1
ATOM 1487 N N . THR A 1 184 ? 0.521 -17.598 6.210 1.00 72.06 184 THR A N 1
ATOM 1488 C CA . THR A 1 184 ? 0.430 -17.910 4.770 1.00 72.06 184 THR A CA 1
ATOM 1489 C C . THR A 1 184 ? -0.658 -17.094 4.078 1.00 72.06 184 THR A C 1
ATOM 1491 O O . THR A 1 184 ? -0.439 -16.583 2.979 1.00 72.06 184 THR A O 1
ATOM 1494 N N . TRP A 1 185 ? -1.824 -16.959 4.704 1.00 74.81 185 TRP A N 1
ATOM 1495 C CA . TRP A 1 185 ? -2.949 -16.248 4.113 1.00 74.81 185 TRP A CA 1
ATOM 1496 C C . TRP A 1 185 ? -2.707 -14.737 4.030 1.00 74.81 185 TRP A C 1
ATOM 1498 O O . TRP A 1 185 ? -2.822 -14.175 2.940 1.00 74.81 185 TRP A O 1
ATOM 1508 N N . VAL A 1 186 ? -2.258 -14.100 5.118 1.00 81.62 186 VAL A N 1
ATOM 1509 C CA . VAL A 1 186 ? -1.895 -12.672 5.098 1.00 81.62 186 VAL A CA 1
ATOM 1510 C C . VAL A 1 186 ? -0.744 -12.420 4.123 1.00 81.62 186 VAL A C 1
ATOM 1512 O O . VAL A 1 186 ? -0.768 -11.445 3.374 1.00 81.62 186 VAL A O 1
ATOM 1515 N N . ASN A 1 187 ? 0.230 -13.331 4.030 1.00 83.75 187 ASN A N 1
ATOM 1516 C CA . ASN A 1 187 ? 1.291 -13.236 3.027 1.00 83.75 187 ASN A CA 1
ATOM 1517 C C . ASN A 1 187 ? 0.759 -13.313 1.592 1.00 83.75 187 ASN A C 1
ATOM 1519 O O . ASN A 1 187 ? 1.264 -12.600 0.723 1.00 83.75 187 ASN A O 1
ATOM 1523 N N . ASN A 1 188 ? -0.244 -14.151 1.321 1.00 88.62 188 ASN A N 1
ATOM 1524 C CA . ASN A 1 188 ? -0.887 -14.204 0.009 1.00 88.62 188 ASN A CA 1
ATOM 1525 C C . ASN A 1 188 ? -1.633 -12.900 -0.292 1.00 88.62 188 ASN A C 1
ATOM 1527 O O . ASN A 1 188 ? -1.393 -12.321 -1.349 1.00 88.62 188 ASN A O 1
ATOM 1531 N N . TYR A 1 189 ? -2.399 -12.368 0.666 1.00 92.00 189 TYR A N 1
ATOM 1532 C CA . TYR A 1 189 ? -3.013 -11.043 0.545 1.00 92.00 189 TYR A CA 1
ATOM 1533 C C . TYR A 1 189 ? -1.971 -9.951 0.253 1.00 92.00 189 TYR A C 1
ATOM 1535 O O . TYR A 1 189 ? -2.113 -9.198 -0.708 1.00 92.00 189 TYR A O 1
ATOM 1543 N N . ILE A 1 190 ? -0.874 -9.886 1.018 1.00 91.56 190 ILE A N 1
ATOM 1544 C CA . ILE A 1 190 ? 0.191 -8.892 0.807 1.00 91.56 190 ILE A CA 1
ATOM 1545 C C . ILE A 1 190 ? 0.794 -9.041 -0.596 1.00 91.56 190 ILE A C 1
ATOM 1547 O O . ILE A 1 190 ? 1.118 -8.041 -1.243 1.00 91.56 190 ILE A O 1
ATOM 1551 N N . ARG A 1 191 ? 0.963 -10.275 -1.089 1.00 93.62 191 ARG A N 1
ATOM 1552 C CA . ARG A 1 191 ? 1.436 -10.527 -2.457 1.00 93.62 191 ARG A CA 1
ATOM 1553 C C . ARG A 1 191 ? 0.437 -10.009 -3.488 1.00 93.62 191 ARG A C 1
ATOM 1555 O O . ARG A 1 191 ? 0.871 -9.311 -4.401 1.00 93.62 191 ARG A O 1
ATOM 1562 N N . ASP A 1 192 ? -0.853 -10.284 -3.331 1.00 95.56 192 ASP A N 1
ATOM 1563 C CA . ASP A 1 192 ? -1.907 -9.837 -4.251 1.00 95.56 192 ASP A CA 1
ATOM 1564 C C . ASP A 1 192 ? -2.074 -8.316 -4.246 1.00 95.56 192 ASP A C 1
ATOM 1566 O O . ASP A 1 192 ? -2.048 -7.691 -5.307 1.00 95.56 192 ASP A O 1
ATOM 1570 N N . SER A 1 193 ? -2.070 -7.694 -3.067 1.00 96.69 193 SER A N 1
ATOM 1571 C CA . SER A 1 193 ? -2.033 -6.239 -2.914 1.00 96.69 193 SER A CA 1
ATOM 1572 C C . SER A 1 193 ? -0.820 -5.646 -3.643 1.00 96.69 193 SER A C 1
ATOM 1574 O O . SER A 1 193 ? -0.960 -4.763 -4.491 1.00 96.69 193 SER A O 1
ATOM 1576 N N . LYS A 1 194 ? 0.390 -6.183 -3.423 1.00 95.44 194 LYS A N 1
ATOM 1577 C CA . LYS A 1 194 ? 1.604 -5.729 -4.126 1.00 95.44 194 LYS A CA 1
ATOM 1578 C C . LYS A 1 194 ? 1.510 -5.915 -5.646 1.00 95.44 194 LYS A C 1
ATOM 1580 O O . LYS A 1 194 ? 2.073 -5.085 -6.366 1.00 95.44 194 LYS A O 1
ATOM 1585 N N . ARG A 1 195 ? 0.840 -6.961 -6.147 1.00 97.06 195 ARG A N 1
ATOM 1586 C CA . ARG A 1 195 ? 0.590 -7.148 -7.589 1.00 97.06 195 ARG A CA 1
ATOM 1587 C C . ARG A 1 195 ? -0.301 -6.033 -8.122 1.00 97.06 195 ARG A C 1
ATOM 1589 O O . ARG A 1 195 ? 0.136 -5.333 -9.035 1.00 97.06 195 ARG A O 1
ATOM 1596 N N . LEU A 1 196 ? -1.462 -5.803 -7.503 1.00 97.25 196 LEU A N 1
ATOM 1597 C CA . LEU A 1 196 ? -2.403 -4.746 -7.894 1.00 97.25 196 LEU A CA 1
ATOM 1598 C C . LEU A 1 196 ? -1.731 -3.371 -7.899 1.00 97.25 196 LEU A C 1
ATOM 1600 O O . LEU A 1 196 ? -1.762 -2.677 -8.910 1.00 97.25 196 LEU A O 1
ATOM 1604 N N . LEU A 1 197 ? -1.010 -3.012 -6.831 1.00 96.12 197 LEU A N 1
ATOM 1605 C CA . LEU A 1 197 ? -0.280 -1.741 -6.748 1.00 96.12 197 LEU A CA 1
ATOM 1606 C C . LEU A 1 197 ? 0.776 -1.592 -7.853 1.00 96.12 197 LEU A C 1
ATOM 1608 O O . LEU A 1 197 ? 0.986 -0.498 -8.382 1.00 96.12 197 LEU A O 1
ATOM 1612 N N . THR A 1 198 ? 1.457 -2.686 -8.201 1.00 95.69 198 THR A N 1
ATOM 1613 C CA . THR A 1 198 ? 2.488 -2.678 -9.243 1.00 95.69 198 THR A CA 1
ATOM 1614 C C . THR A 1 198 ? 1.861 -2.518 -10.629 1.00 95.69 198 THR A C 1
ATOM 1616 O O . THR A 1 198 ? 2.335 -1.685 -11.405 1.00 95.69 198 THR A O 1
ATOM 1619 N N . VAL A 1 199 ? 0.782 -3.253 -10.920 1.00 96.75 199 VAL A N 1
ATOM 1620 C CA . VAL A 1 199 ? 0.019 -3.153 -12.176 1.00 96.75 199 VAL A CA 1
ATOM 1621 C C . VAL A 1 199 ? -0.591 -1.762 -12.319 1.00 96.75 199 VAL A C 1
ATOM 1623 O O . VAL A 1 199 ? -0.376 -1.108 -13.335 1.00 96.75 199 VAL A O 1
ATOM 1626 N N . ARG A 1 200 ? -1.242 -1.248 -11.272 1.00 95.81 200 ARG A N 1
ATOM 1627 C CA . ARG A 1 200 ? -1.830 0.097 -11.219 1.00 95.81 200 ARG A CA 1
ATOM 1628 C C . ARG A 1 200 ? -0.856 1.190 -11.652 1.00 95.81 200 ARG A C 1
ATOM 1630 O O . ARG A 1 200 ? -1.184 2.039 -12.476 1.00 95.81 200 ARG A O 1
ATOM 1637 N N . ARG A 1 201 ? 0.370 1.164 -11.116 1.00 93.44 201 ARG A N 1
ATOM 1638 C CA . ARG A 1 201 ? 1.408 2.173 -11.405 1.00 93.44 201 ARG A CA 1
ATOM 1639 C C . ARG A 1 201 ? 2.061 1.990 -12.779 1.00 93.44 201 ARG A C 1
ATOM 1641 O O . ARG A 1 201 ? 2.594 2.953 -13.323 1.00 93.44 201 ARG A O 1
ATOM 1648 N N . ASN A 1 202 ? 2.033 0.778 -13.337 1.00 94.88 202 ASN A N 1
ATOM 1649 C CA . ASN A 1 202 ? 2.775 0.418 -14.549 1.00 94.88 202 ASN A CA 1
ATOM 1650 C C . ASN A 1 202 ? 1.885 -0.073 -15.697 1.00 94.88 202 ASN A C 1
ATOM 1652 O O . ASN A 1 202 ? 2.415 -0.621 -16.654 1.00 94.88 202 ASN A O 1
ATOM 1656 N N . ASN A 1 203 ? 0.572 0.152 -15.648 1.00 95.12 203 ASN A N 1
ATOM 1657 C CA . ASN A 1 203 ? -0.401 -0.454 -16.560 1.00 95.12 203 ASN A CA 1
ATOM 1658 C C . ASN A 1 203 ? 0.002 -0.349 -18.044 1.00 95.12 203 ASN A C 1
ATOM 1660 O O . ASN A 1 203 ? 0.239 -1.364 -18.691 1.00 95.12 203 ASN A O 1
ATOM 1664 N N . LYS A 1 204 ? 0.262 0.869 -18.540 1.00 93.31 204 LYS A N 1
ATOM 1665 C CA . LYS A 1 204 ? 0.737 1.093 -19.919 1.00 93.31 204 LYS A CA 1
ATOM 1666 C C . LYS A 1 204 ? 2.094 0.459 -20.229 1.00 93.31 204 LYS A C 1
ATOM 1668 O O . LYS A 1 204 ? 2.328 0.011 -21.345 1.00 93.31 204 LYS A O 1
ATOM 1673 N N . LYS A 1 205 ? 3.007 0.458 -19.258 1.00 94.06 205 LYS A N 1
ATOM 1674 C CA . LYS A 1 205 ? 4.341 -0.136 -19.410 1.00 94.06 205 LYS A CA 1
ATOM 1675 C C . LYS A 1 205 ? 4.230 -1.657 -19.536 1.00 94.06 205 LYS A C 1
ATOM 1677 O O . LYS A 1 205 ? 4.897 -2.259 -20.366 1.00 94.06 205 LYS A O 1
ATOM 1682 N N . PHE A 1 206 ? 3.355 -2.262 -18.743 1.00 96.19 206 PHE A N 1
ATOM 1683 C CA . PHE A 1 206 ? 3.069 -3.690 -18.784 1.00 96.19 206 PHE A CA 1
ATOM 1684 C C . PHE A 1 206 ? 2.300 -4.070 -20.042 1.00 96.19 206 PHE A C 1
ATOM 1686 O O . PHE A 1 206 ? 2.620 -5.088 -20.637 1.00 96.19 206 PHE A O 1
ATOM 1693 N N . HIS A 1 207 ? 1.387 -3.221 -20.518 1.00 95.56 207 HIS A N 1
ATOM 1694 C CA . HIS A 1 207 ? 0.768 -3.389 -21.834 1.00 95.56 207 HIS A CA 1
ATOM 1695 C C . HIS A 1 207 ? 1.797 -3.450 -22.948 1.00 95.56 207 HIS A C 1
ATOM 1697 O O . HIS A 1 207 ? 1.718 -4.295 -23.833 1.00 95.56 207 HIS A O 1
ATOM 1703 N N . TYR A 1 208 ? 2.775 -2.543 -22.897 1.00 94.75 208 TYR A N 1
ATOM 1704 C CA . TYR A 1 208 ? 3.833 -2.511 -23.888 1.00 94.75 208 TYR A CA 1
ATOM 1705 C C . TYR A 1 208 ? 4.666 -3.795 -23.843 1.00 94.75 208 TYR A C 1
ATOM 1707 O O . TYR A 1 208 ? 4.811 -4.436 -24.871 1.00 94.75 208 TYR A O 1
ATOM 1715 N N . LEU A 1 209 ? 5.103 -4.237 -22.659 1.00 95.69 209 LEU A N 1
ATOM 1716 C CA . LEU A 1 209 ? 5.800 -5.519 -22.500 1.00 95.69 209 LEU A CA 1
ATOM 1717 C C . LEU A 1 209 ? 4.978 -6.711 -23.006 1.00 95.69 209 LEU A C 1
ATOM 1719 O O . LEU A 1 209 ? 5.513 -7.566 -23.706 1.00 95.69 209 LEU A O 1
ATOM 1723 N N . TRP A 1 210 ? 3.691 -6.767 -22.664 1.00 95.56 210 TRP A N 1
ATOM 1724 C CA . TRP A 1 210 ? 2.793 -7.839 -23.087 1.00 95.56 210 TRP A CA 1
ATOM 1725 C C . TRP A 1 210 ? 2.665 -7.907 -24.611 1.00 95.56 210 TRP A C 1
ATOM 1727 O O . TRP A 1 210 ? 2.767 -8.982 -25.194 1.00 95.56 210 TRP A O 1
ATOM 1737 N N . LYS A 1 211 ? 2.536 -6.750 -25.272 1.00 94.69 211 LYS A N 1
ATOM 1738 C CA . LYS A 1 211 ? 2.511 -6.661 -26.740 1.00 94.69 211 LYS A CA 1
ATOM 1739 C C . LYS A 1 211 ? 3.792 -7.133 -27.418 1.00 94.69 211 LYS A C 1
ATOM 1741 O O . LYS A 1 211 ? 3.744 -7.419 -28.609 1.00 94.69 211 LYS A O 1
ATOM 1746 N N . LEU A 1 212 ? 4.901 -7.174 -26.687 1.00 93.94 212 LEU A N 1
ATOM 1747 C CA . LEU A 1 212 ? 6.187 -7.652 -27.179 1.00 93.94 212 LEU A CA 1
ATOM 1748 C C . LEU A 1 212 ? 6.467 -9.101 -26.776 1.00 93.94 212 LEU A C 1
ATOM 1750 O O . LEU A 1 212 ? 7.611 -9.518 -26.843 1.00 93.94 212 LEU A O 1
ATOM 1754 N N . GLY A 1 213 ? 5.472 -9.862 -26.314 1.00 93.88 213 GLY A N 1
ATOM 1755 C CA . GLY A 1 213 ? 5.653 -11.280 -25.987 1.00 93.88 213 GLY A CA 1
ATOM 1756 C C . GLY A 1 213 ? 6.186 -11.542 -24.575 1.00 93.88 213 GLY A C 1
ATOM 1757 O O . GLY A 1 213 ? 6.653 -12.642 -24.275 1.00 93.88 213 GLY A O 1
ATOM 1758 N N . CYS A 1 214 ? 6.136 -10.552 -23.675 1.00 96.25 214 CYS A N 1
ATOM 1759 C CA . CYS A 1 214 ? 6.367 -10.794 -22.252 1.00 96.25 214 CYS A CA 1
ATOM 1760 C C . CYS A 1 214 ? 5.127 -11.430 -21.610 1.00 96.25 214 CYS A C 1
ATOM 1762 O O . CYS A 1 214 ? 4.048 -10.838 -21.604 1.00 96.25 214 CYS A O 1
ATOM 1764 N N . ASP A 1 215 ? 5.299 -12.593 -20.985 1.00 96.06 215 ASP A N 1
ATOM 1765 C CA . ASP A 1 215 ? 4.211 -13.283 -20.286 1.00 96.06 215 ASP A CA 1
ATOM 1766 C C . ASP A 1 215 ? 4.132 -12.879 -18.815 1.00 96.06 215 ASP A C 1
ATOM 1768 O O . ASP A 1 215 ? 3.060 -12.807 -18.212 1.00 96.06 215 ASP A O 1
ATOM 1772 N N . THR A 1 216 ? 5.291 -12.685 -18.181 1.00 97.50 216 THR A N 1
ATOM 1773 C CA . THR A 1 216 ? 5.378 -12.480 -16.736 1.00 97.50 216 THR A CA 1
ATOM 1774 C C . THR A 1 216 ? 6.317 -11.345 -16.380 1.00 97.50 216 THR A C 1
ATOM 1776 O O . THR A 1 216 ? 7.469 -11.310 -16.804 1.00 97.50 216 THR A O 1
ATOM 1779 N N . VAL A 1 217 ? 5.867 -10.482 -15.474 1.00 97.31 217 VAL A N 1
ATOM 1780 C CA . VAL A 1 217 ? 6.729 -9.516 -14.799 1.00 97.31 217 VAL A CA 1
ATOM 1781 C C . VAL A 1 217 ? 7.073 -10.009 -13.391 1.00 97.31 217 VAL A C 1
ATOM 1783 O O . VAL A 1 217 ? 6.195 -10.238 -12.557 1.00 97.31 217 VAL A O 1
ATOM 1786 N N . ALA A 1 218 ? 8.365 -10.184 -13.115 1.00 96.19 218 ALA A N 1
ATOM 1787 C CA . ALA A 1 218 ? 8.882 -10.648 -11.830 1.00 96.19 218 ALA A CA 1
ATOM 1788 C C . ALA A 1 218 ? 9.282 -9.474 -10.926 1.00 96.19 218 ALA A C 1
ATOM 1790 O O . ALA A 1 218 ? 10.115 -8.641 -11.271 1.00 96.19 218 ALA A O 1
ATOM 1791 N N . ARG A 1 219 ? 8.712 -9.414 -9.729 1.00 93.56 219 ARG A N 1
ATOM 1792 C CA . ARG A 1 219 ? 9.023 -8.441 -8.679 1.00 93.56 219 ARG A CA 1
ATOM 1793 C C . ARG A 1 219 ? 9.858 -9.123 -7.586 1.00 93.56 219 ARG A C 1
ATOM 1795 O O . ARG A 1 219 ? 9.827 -10.344 -7.435 1.00 93.56 219 ARG A O 1
ATOM 1802 N N . LYS A 1 220 ? 10.573 -8.325 -6.784 1.00 89.00 220 LYS A N 1
ATOM 1803 C CA . LYS A 1 220 ? 11.193 -8.795 -5.534 1.00 89.00 220 LYS A CA 1
ATOM 1804 C C . LYS A 1 220 ? 10.192 -9.546 -4.638 1.00 89.00 220 LYS A C 1
ATOM 1806 O O . LYS A 1 220 ? 8.976 -9.376 -4.774 1.00 89.00 220 LYS A O 1
ATOM 1811 N N . ASP A 1 221 ? 10.717 -10.338 -3.708 1.00 85.38 221 ASP A N 1
ATOM 1812 C CA . ASP A 1 221 ? 9.961 -11.211 -2.791 1.00 85.38 221 ASP A CA 1
ATOM 1813 C C . ASP A 1 221 ? 9.265 -12.400 -3.494 1.00 85.38 221 ASP A C 1
ATOM 1815 O O . ASP A 1 221 ? 8.290 -12.954 -2.986 1.00 85.38 221 ASP A O 1
ATOM 1819 N N . GLY A 1 222 ? 9.732 -12.780 -4.690 1.00 88.25 222 GLY A N 1
ATOM 1820 C CA . GLY A 1 222 ? 9.173 -13.897 -5.464 1.00 88.25 222 GLY A CA 1
ATOM 1821 C C . GLY A 1 222 ? 7.791 -13.622 -6.068 1.00 88.25 222 GLY A C 1
ATOM 1822 O O . GLY A 1 222 ? 7.119 -14.552 -6.514 1.00 88.25 222 GLY A O 1
ATOM 1823 N N . ILE A 1 223 ? 7.345 -12.362 -6.093 1.00 93.62 223 ILE A N 1
ATOM 1824 C CA . ILE A 1 223 ? 6.044 -11.988 -6.654 1.00 93.62 223 ILE A CA 1
ATOM 1825 C C . ILE A 1 223 ? 6.115 -12.033 -8.180 1.00 93.62 223 ILE A C 1
ATOM 1827 O O . ILE A 1 223 ? 6.909 -11.331 -8.803 1.00 93.62 223 ILE A O 1
ATOM 1831 N N . ARG A 1 224 ? 5.242 -12.837 -8.786 1.00 95.81 224 ARG A N 1
ATOM 1832 C CA . ARG A 1 224 ? 5.073 -12.940 -10.241 1.00 95.81 224 ARG A CA 1
ATOM 1833 C C . ARG A 1 224 ? 3.734 -12.334 -10.649 1.00 95.81 224 ARG A C 1
ATOM 1835 O O . ARG A 1 224 ? 2.722 -12.626 -10.007 1.00 95.81 224 ARG A O 1
ATOM 1842 N N . ILE A 1 225 ? 3.753 -11.494 -11.679 1.00 97.44 225 ILE A N 1
ATOM 1843 C CA . ILE A 1 225 ? 2.588 -10.842 -12.284 1.00 97.44 225 ILE A CA 1
ATOM 1844 C C . ILE A 1 225 ? 2.434 -11.430 -13.684 1.00 97.44 225 ILE A C 1
ATOM 1846 O O . ILE A 1 225 ? 3.259 -11.153 -14.552 1.00 97.44 225 ILE A O 1
ATOM 1850 N N . HIS A 1 226 ? 1.417 -12.260 -13.887 1.00 96.94 226 HIS A N 1
ATOM 1851 C CA . HIS A 1 226 ? 1.072 -12.800 -15.201 1.00 96.94 226 HIS A CA 1
ATOM 1852 C C . HIS A 1 226 ? 0.278 -11.740 -15.960 1.00 96.94 226 HIS A C 1
ATOM 1854 O O . HIS A 1 226 ? -0.767 -11.310 -15.482 1.00 96.94 226 HIS A O 1
ATOM 1860 N N . LEU A 1 227 ? 0.820 -11.235 -17.071 1.00 96.62 227 LEU A N 1
ATOM 1861 C CA . LEU A 1 227 ? 0.280 -10.038 -17.726 1.00 96.62 227 LEU A CA 1
ATOM 1862 C C . LEU A 1 227 ? -1.099 -10.275 -18.358 1.00 96.62 227 LEU A C 1
ATOM 1864 O O . LEU A 1 227 ? -1.909 -9.356 -18.397 1.00 96.62 227 LEU A O 1
ATOM 1868 N N . ASP A 1 228 ? -1.386 -11.511 -18.763 1.00 95.19 228 ASP A N 1
ATOM 1869 C CA . ASP A 1 228 ? -2.681 -11.962 -19.290 1.00 95.19 228 ASP A CA 1
ATOM 1870 C C . ASP A 1 228 ? -3.824 -11.935 -18.260 1.00 95.19 228 ASP A C 1
ATOM 1872 O O . ASP A 1 228 ? -4.996 -11.980 -18.625 1.00 95.19 228 ASP A O 1
ATOM 1876 N N . SER A 1 229 ? -3.488 -11.846 -16.973 1.00 95.75 229 SER A N 1
ATOM 1877 C CA . SER A 1 229 ? -4.441 -11.864 -15.863 1.00 95.75 229 SER A CA 1
ATOM 1878 C C . SER A 1 229 ? -4.976 -10.467 -15.520 1.00 95.75 229 SER A C 1
ATOM 1880 O O . SER A 1 229 ? -5.739 -10.324 -14.567 1.00 95.75 229 SER A O 1
ATOM 1882 N N . TYR A 1 230 ? -4.560 -9.431 -16.258 1.00 96.62 230 TYR A N 1
ATOM 1883 C CA . TYR A 1 230 ? -4.853 -8.027 -15.969 1.00 96.62 230 TYR A CA 1
ATOM 1884 C C . TYR A 1 230 ? -5.334 -7.279 -17.219 1.00 96.62 230 TYR A C 1
ATOM 1886 O O . TYR A 1 230 ? -4.831 -7.487 -18.320 1.00 96.62 230 TYR A O 1
ATOM 1894 N N . GLY A 1 231 ? -6.263 -6.334 -17.045 1.00 95.38 231 GLY A N 1
ATOM 1895 C CA . GLY A 1 231 ? -6.610 -5.360 -18.084 1.00 95.38 231 GLY A CA 1
ATOM 1896 C C . GLY A 1 231 ? -5.507 -4.307 -18.226 1.00 95.38 231 GLY A C 1
ATOM 1897 O O . GLY A 1 231 ? -5.316 -3.484 -17.325 1.00 95.38 231 GLY A O 1
ATOM 1898 N N . LEU A 1 232 ? -4.745 -4.346 -19.322 1.00 95.50 232 LEU A N 1
ATOM 1899 C CA . LEU A 1 232 ? -3.556 -3.501 -19.537 1.00 95.50 232 LEU A CA 1
ATOM 1900 C C . LEU A 1 232 ? -3.744 -2.402 -20.596 1.00 95.50 232 LEU A C 1
ATOM 1902 O O . LEU A 1 232 ? -2.900 -1.524 -20.740 1.00 95.50 232 LEU A O 1
ATOM 1906 N N . ASP A 1 233 ? -4.849 -2.402 -21.329 1.00 92.69 233 ASP A N 1
ATOM 1907 C CA . ASP A 1 233 ? -5.115 -1.462 -22.422 1.00 92.69 233 ASP A CA 1
ATOM 1908 C C . ASP A 1 233 ? -5.806 -0.158 -21.986 1.00 92.69 233 ASP A C 1
ATOM 1910 O O . ASP A 1 233 ? -6.038 0.730 -22.812 1.00 92.69 233 ASP A O 1
ATOM 1914 N N . MET A 1 234 ? -6.065 -0.005 -20.688 1.00 92.38 234 MET A N 1
ATOM 1915 C CA . MET A 1 234 ? -6.735 1.157 -20.115 1.00 92.38 234 MET A CA 1
ATOM 1916 C C . MET A 1 234 ? -5.883 2.445 -20.214 1.00 92.38 234 MET A C 1
ATOM 1918 O O . MET A 1 234 ? -4.652 2.446 -20.062 1.00 92.38 234 MET A O 1
ATOM 1922 N N . PRO A 1 235 ? -6.517 3.617 -20.401 1.00 91.06 235 PRO A N 1
ATOM 1923 C CA . PRO A 1 235 ? -5.905 4.909 -20.120 1.00 91.06 235 PRO A CA 1
ATOM 1924 C C . PRO A 1 235 ? -5.338 4.983 -18.695 1.00 91.06 235 PRO A C 1
ATOM 1926 O O . PRO A 1 235 ? -5.859 4.385 -17.761 1.00 91.06 235 PRO A O 1
ATOM 1929 N N . LYS A 1 236 ? -4.288 5.796 -18.494 1.00 88.31 236 LYS A N 1
ATOM 1930 C CA . LYS A 1 236 ? -3.572 5.872 -17.203 1.00 88.31 236 LYS A CA 1
ATOM 1931 C C . LYS A 1 236 ? -4.501 6.212 -16.030 1.00 88.31 236 LYS A C 1
ATOM 1933 O O . LYS A 1 236 ? -4.357 5.615 -14.975 1.00 88.31 236 LYS A O 1
ATOM 1938 N N . HIS A 1 237 ? -5.401 7.180 -16.207 1.00 91.25 237 HIS A N 1
ATOM 1939 C CA . HIS A 1 237 ? -6.324 7.602 -15.149 1.00 91.25 237 HIS A CA 1
ATOM 1940 C C . HIS A 1 237 ? -7.353 6.509 -14.825 1.00 91.25 237 HIS A C 1
ATOM 1942 O O . HIS A 1 237 ? -7.630 6.263 -13.660 1.00 91.25 237 HIS A O 1
ATOM 1948 N N . GLU A 1 238 ? -7.853 5.813 -15.847 1.00 94.44 238 GLU A N 1
ATOM 1949 C CA . GLU A 1 238 ? -8.814 4.722 -15.698 1.00 94.44 238 GLU A CA 1
ATOM 1950 C C . GLU A 1 238 ? -8.184 3.534 -14.970 1.00 94.44 238 GLU A C 1
ATOM 1952 O O . GLU A 1 238 ? -8.712 3.103 -13.953 1.00 94.44 238 GLU A O 1
ATOM 1957 N N . ALA A 1 239 ? -6.989 3.100 -15.384 1.00 93.88 239 ALA A N 1
ATOM 1958 C CA . ALA A 1 239 ? -6.237 2.066 -14.674 1.00 93.88 239 ALA A CA 1
ATOM 1959 C C . ALA A 1 239 ? -5.944 2.461 -13.215 1.00 93.88 239 ALA A C 1
ATOM 1961 O O . ALA A 1 239 ? -5.952 1.619 -12.318 1.00 93.88 239 ALA A O 1
ATOM 1962 N N . TYR A 1 240 ? -5.665 3.744 -12.964 1.00 93.56 240 TYR A N 1
ATOM 1963 C CA . TYR A 1 240 ? -5.378 4.238 -11.619 1.00 93.56 240 TYR A CA 1
ATOM 1964 C C . TYR A 1 240 ? -6.588 4.112 -10.684 1.00 93.56 240 TYR A C 1
ATOM 1966 O O . TYR A 1 240 ? -6.397 3.796 -9.510 1.00 93.56 240 TYR A O 1
ATOM 1974 N N . ASN A 1 241 ? -7.800 4.318 -11.199 1.00 95.31 241 ASN A N 1
ATOM 1975 C CA . ASN A 1 241 ? -9.035 4.175 -10.430 1.00 95.31 241 ASN A CA 1
ATOM 1976 C C . ASN A 1 241 ? -9.464 2.707 -10.349 1.00 95.31 241 ASN A C 1
ATOM 1978 O O . ASN A 1 241 ? -9.589 2.182 -9.254 1.00 95.31 241 ASN A O 1
ATOM 1982 N N . TYR A 1 242 ? -9.531 2.004 -11.483 1.00 97.25 242 TYR A N 1
ATOM 1983 C CA . TYR A 1 242 ? -9.933 0.596 -11.542 1.00 97.25 242 TYR A CA 1
ATOM 1984 C C . TYR A 1 242 ? -9.124 -0.281 -10.575 1.00 97.25 242 TYR A C 1
ATOM 1986 O O . TYR A 1 242 ? -9.681 -0.999 -9.754 1.00 97.25 242 TYR A O 1
ATOM 1994 N N . TYR A 1 243 ? -7.789 -0.185 -10.602 1.00 97.81 243 TYR A N 1
ATOM 1995 C CA . TYR A 1 243 ? -6.956 -0.977 -9.693 1.00 97.81 243 TYR A CA 1
ATOM 1996 C C . TYR A 1 243 ? -6.890 -0.424 -8.261 1.00 97.81 243 TYR A C 1
ATOM 1998 O O . TYR A 1 243 ? -6.325 -1.092 -7.397 1.00 97.81 243 TYR A O 1
ATOM 2006 N N . ALA A 1 244 ? -7.393 0.789 -8.002 1.00 97.06 244 ALA A N 1
ATOM 2007 C CA . ALA A 1 244 ? -7.640 1.244 -6.634 1.00 97.06 244 ALA A CA 1
ATOM 2008 C C . ALA A 1 244 ? -8.898 0.567 -6.077 1.00 97.06 244 ALA A C 1
ATOM 2010 O O . ALA A 1 244 ? -8.829 0.017 -4.982 1.00 97.06 244 ALA A O 1
ATOM 2011 N N . ASP A 1 245 ? -9.969 0.506 -6.868 1.00 97.75 245 ASP A N 1
ATOM 2012 C CA . ASP A 1 245 ? -11.223 -0.156 -6.499 1.00 97.75 245 ASP A CA 1
ATOM 2013 C C . ASP A 1 245 ? -11.001 -1.663 -6.277 1.00 97.75 245 ASP A C 1
ATOM 2015 O O . ASP A 1 245 ? -11.390 -2.206 -5.247 1.00 97.75 245 ASP A O 1
ATOM 2019 N N . GLU A 1 246 ? -10.271 -2.339 -7.174 1.00 98.31 246 GLU A N 1
ATOM 2020 C CA . GLU A 1 246 ? -9.891 -3.753 -6.995 1.00 98.31 246 GLU A CA 1
ATOM 2021 C C . GLU A 1 246 ? -9.056 -3.973 -5.723 1.00 98.31 246 GLU A C 1
ATOM 2023 O O . GLU A 1 246 ? -9.178 -4.995 -5.046 1.00 98.31 246 GLU A O 1
ATOM 2028 N N . HIS A 1 247 ? -8.187 -3.015 -5.383 1.00 98.44 247 HIS A N 1
ATOM 2029 C CA . HIS A 1 247 ? -7.392 -3.081 -4.161 1.00 98.44 247 HIS A CA 1
ATOM 2030 C C . HIS A 1 247 ? -8.260 -2.877 -2.915 1.00 98.44 247 HIS A C 1
ATOM 2032 O O . HIS A 1 247 ? -8.050 -3.557 -1.913 1.00 98.44 247 HIS A O 1
ATOM 2038 N N . GLU A 1 248 ? -9.246 -1.985 -2.972 1.00 98.31 248 GLU A N 1
ATOM 2039 C CA . GLU A 1 248 ? -10.223 -1.808 -1.902 1.00 98.31 248 GLU A CA 1
ATOM 2040 C C . GLU A 1 248 ? -11.056 -3.067 -1.692 1.00 98.31 248 GLU A C 1
ATOM 2042 O O . GLU A 1 248 ? -11.107 -3.560 -0.568 1.00 98.31 248 GLU A O 1
ATOM 2047 N N . GLN A 1 249 ? -11.596 -3.663 -2.757 1.00 98.25 249 GLN A N 1
ATOM 2048 C CA . GLN A 1 249 ? -12.328 -4.927 -2.654 1.00 98.25 249 GLN A CA 1
ATOM 2049 C C . GLN A 1 249 ? -11.460 -6.043 -2.062 1.00 98.25 249 GLN A C 1
ATOM 2051 O O . GLN A 1 249 ? -11.912 -6.765 -1.177 1.00 98.25 249 GLN A O 1
ATOM 2056 N N . LEU A 1 250 ? -10.184 -6.138 -2.455 1.00 98.12 250 LEU A N 1
ATOM 2057 C CA . LEU A 1 250 ? -9.240 -7.075 -1.841 1.00 98.12 250 LEU A CA 1
ATOM 2058 C C . LEU A 1 250 ? -9.086 -6.838 -0.324 1.00 98.12 250 LEU A C 1
ATOM 2060 O O . LEU A 1 250 ? -9.009 -7.799 0.443 1.00 98.12 250 LEU A O 1
ATOM 2064 N N . CYS A 1 251 ? -9.039 -5.580 0.120 1.00 97.88 251 CYS A N 1
ATOM 2065 C CA . CYS A 1 251 ? -8.945 -5.229 1.541 1.00 97.88 251 CYS A CA 1
ATOM 2066 C C . CYS A 1 251 ? -10.255 -5.497 2.298 1.00 97.88 251 CYS A C 1
ATOM 2068 O O . CYS A 1 251 ? -10.216 -5.931 3.448 1.00 97.88 251 CYS A O 1
ATOM 2070 N N . VAL A 1 252 ? -11.414 -5.274 1.673 1.00 98.06 252 VAL A N 1
ATOM 2071 C CA . VAL A 1 252 ? -12.726 -5.606 2.249 1.00 98.06 252 VAL A CA 1
ATOM 2072 C C . VAL A 1 252 ? -12.862 -7.118 2.423 1.00 98.06 252 VAL A C 1
ATOM 2074 O O . VAL A 1 252 ? -13.233 -7.578 3.502 1.00 98.06 252 VAL A O 1
ATOM 2077 N N . GLU A 1 253 ? -12.493 -7.904 1.411 1.00 97.12 253 GLU A N 1
ATOM 2078 C CA . GLU A 1 253 ? -12.505 -9.370 1.484 1.00 97.12 253 GLU A CA 1
ATOM 2079 C C . GLU A 1 253 ? -11.519 -9.912 2.523 1.00 97.12 253 GLU A C 1
ATOM 2081 O O . GLU A 1 253 ? -11.835 -10.877 3.228 1.00 97.12 253 GLU A O 1
ATOM 2086 N N . LEU A 1 254 ? -10.354 -9.269 2.677 1.00 94.94 254 LEU A N 1
ATOM 2087 C CA . LEU A 1 254 ? -9.460 -9.550 3.795 1.00 94.94 254 LEU A CA 1
ATOM 2088 C C . LEU A 1 254 ? -10.211 -9.338 5.114 1.00 94.94 254 LEU A C 1
ATOM 2090 O O . LEU A 1 254 ? -10.342 -10.289 5.876 1.00 94.94 254 LEU A O 1
ATOM 2094 N N . THR A 1 255 ? -10.763 -8.149 5.366 1.00 95.19 255 THR A N 1
ATOM 2095 C CA . THR A 1 255 ? -11.457 -7.848 6.630 1.00 95.19 255 THR A CA 1
ATOM 2096 C C . THR A 1 255 ? -12.618 -8.810 6.902 1.00 95.19 255 THR A C 1
ATOM 2098 O O . THR A 1 255 ? -12.743 -9.312 8.018 1.00 95.19 255 THR A O 1
ATOM 2101 N N . ARG A 1 256 ? -13.422 -9.160 5.887 1.00 95.75 256 ARG A N 1
ATOM 2102 C CA . ARG A 1 256 ? -14.478 -10.185 6.009 1.00 95.75 256 ARG A CA 1
ATOM 2103 C C . ARG A 1 256 ? -13.914 -11.532 6.441 1.00 95.75 256 ARG A C 1
ATOM 2105 O O . ARG A 1 256 ? -14.459 -12.177 7.329 1.00 95.75 256 ARG A O 1
ATOM 2112 N N . THR A 1 257 ? -12.818 -11.955 5.821 1.00 92.44 257 THR A N 1
ATOM 2113 C CA . THR A 1 257 ? -12.187 -13.239 6.132 1.00 92.44 257 THR A CA 1
ATOM 2114 C C . THR A 1 257 ? -11.577 -13.250 7.533 1.00 92.44 257 THR A C 1
ATOM 2116 O O . THR A 1 257 ? -11.655 -14.277 8.203 1.00 92.44 257 THR A O 1
ATOM 2119 N N . ILE A 1 258 ? -10.999 -12.131 7.986 1.00 90.38 258 ILE A N 1
ATOM 2120 C CA . ILE A 1 258 ? -10.510 -11.963 9.362 1.00 90.38 258 ILE A CA 1
ATOM 2121 C C . ILE A 1 258 ? -11.669 -12.191 10.341 1.00 90.38 258 ILE A C 1
ATOM 2123 O O . ILE A 1 258 ? -11.599 -13.089 11.175 1.00 90.38 258 ILE A O 1
ATOM 2127 N N . LEU A 1 259 ? -12.761 -11.439 10.179 1.00 91.75 259 LEU A N 1
ATOM 2128 C CA . LEU A 1 259 ? -13.946 -11.527 11.037 1.00 91.75 259 LEU A CA 1
ATOM 2129 C C . LEU A 1 259 ? -14.569 -12.931 11.038 1.00 91.75 259 LEU A C 1
ATOM 2131 O O . LEU A 1 259 ? -14.940 -13.450 12.088 1.00 91.75 259 LEU A O 1
ATOM 2135 N N . ASP A 1 260 ? -14.653 -13.577 9.872 1.00 90.56 260 ASP A N 1
ATOM 2136 C CA . ASP A 1 260 ? -15.176 -14.940 9.751 1.00 90.56 260 ASP A CA 1
ATOM 2137 C C . ASP A 1 260 ? -14.321 -15.967 10.507 1.00 90.56 260 ASP A C 1
ATOM 2139 O O . ASP A 1 260 ? -14.862 -16.864 11.159 1.00 90.56 260 ASP A O 1
ATOM 2143 N N . LYS A 1 261 ? -12.991 -15.843 10.422 1.00 86.06 261 LYS A N 1
ATOM 2144 C CA . LYS A 1 261 ? -12.038 -16.782 11.030 1.00 86.06 261 LYS A CA 1
ATOM 2145 C C . LYS A 1 261 ? -11.914 -16.623 12.534 1.00 86.06 261 LYS A C 1
ATOM 2147 O O . LYS A 1 261 ? -11.843 -17.637 13.223 1.00 86.06 261 LYS A O 1
ATOM 2152 N N . GLU A 1 262 ? -11.966 -15.389 13.015 1.00 85.88 262 GLU A N 1
ATOM 2153 C CA . GLU A 1 262 ? -11.930 -15.070 14.443 1.00 85.88 262 GLU A CA 1
ATOM 2154 C C . GLU A 1 262 ? -13.316 -15.182 15.103 1.00 85.88 262 GLU A C 1
ATOM 2156 O O . GLU A 1 262 ? -13.491 -14.863 16.270 1.00 85.88 262 GLU A O 1
ATOM 2161 N N . ASN A 1 263 ? -14.309 -15.720 14.382 1.00 87.19 263 ASN A N 1
ATOM 2162 C CA . ASN A 1 263 ? -15.656 -15.999 14.882 1.00 87.19 263 ASN A CA 1
ATOM 2163 C C . ASN A 1 263 ? -16.453 -14.743 15.308 1.00 87.19 263 ASN A C 1
ATOM 2165 O O . ASN A 1 263 ? -17.407 -14.851 16.077 1.00 87.19 263 ASN A O 1
ATOM 2169 N N . HIS A 1 264 ? -16.138 -13.591 14.711 1.00 89.44 264 HIS A N 1
ATOM 2170 C CA . HIS A 1 264 ? -16.849 -12.312 14.847 1.00 89.44 264 HIS A CA 1
ATOM 2171 C C . HIS A 1 264 ? -17.781 -12.070 13.648 1.00 89.44 264 HIS A C 1
ATOM 2173 O O . HIS A 1 264 ? -17.764 -11.033 12.980 1.00 89.44 264 HIS A O 1
ATOM 2179 N N . ARG A 1 265 ? -18.567 -13.097 13.293 1.00 91.56 265 ARG A N 1
ATOM 2180 C CA . ARG A 1 265 ? -19.456 -13.080 12.114 1.00 91.56 265 ARG A CA 1
ATOM 2181 C C . ARG A 1 265 ? -20.608 -12.092 12.242 1.00 91.56 265 ARG A C 1
ATOM 2183 O O . ARG A 1 265 ? -21.163 -11.680 11.229 1.00 91.56 265 ARG A O 1
ATOM 2190 N N . ASP A 1 266 ? -20.982 -11.752 13.466 1.00 92.75 266 ASP A N 1
ATOM 2191 C CA . ASP A 1 266 ? -21.951 -10.710 13.778 1.00 92.75 266 ASP A CA 1
ATOM 2192 C C . ASP A 1 266 ? -21.516 -9.360 13.192 1.00 92.75 266 ASP A C 1
ATOM 2194 O O . ASP A 1 266 ? -22.320 -8.702 12.534 1.00 92.75 266 ASP A O 1
ATOM 2198 N N . LEU A 1 267 ? -20.222 -9.028 13.264 1.00 95.06 267 LEU A N 1
ATOM 2199 C CA . LEU A 1 267 ? -19.681 -7.781 12.717 1.00 95.06 267 LEU A CA 1
ATOM 2200 C C . LEU A 1 267 ? -19.732 -7.694 11.181 1.00 95.06 267 LEU A C 1
ATOM 2202 O O . LEU A 1 267 ? -19.619 -6.602 10.629 1.00 95.06 267 LEU A O 1
ATOM 2206 N N . LEU A 1 268 ? -19.944 -8.800 10.454 1.00 95.94 268 LEU A N 1
ATOM 2207 C CA . LEU A 1 268 ? -19.963 -8.796 8.980 1.00 95.94 268 LEU A CA 1
ATOM 2208 C C . LEU A 1 268 ? -21.082 -7.933 8.385 1.00 95.94 268 LEU A C 1
ATOM 2210 O O . LEU A 1 268 ? -20.945 -7.456 7.258 1.00 95.94 268 LEU A O 1
ATOM 2214 N N . SER A 1 269 ? -22.185 -7.766 9.116 1.00 95.44 269 SER A N 1
ATOM 2215 C CA . SER A 1 269 ? -23.341 -6.964 8.696 1.00 95.44 269 SER A CA 1
ATOM 2216 C C . SER A 1 269 ? -23.588 -5.733 9.562 1.00 95.44 269 SER A C 1
ATOM 2218 O O . SER A 1 269 ? -24.497 -4.960 9.256 1.00 95.44 269 SER A O 1
ATOM 2220 N N . GLU A 1 270 ? -22.818 -5.549 10.635 1.00 96.62 270 GLU A N 1
ATOM 2221 C CA . GLU A 1 270 ? -22.956 -4.378 11.496 1.00 96.62 270 GLU A CA 1
ATOM 2222 C C . GLU A 1 270 ? -22.481 -3.110 10.768 1.00 96.62 270 GLU A C 1
ATOM 2224 O O . GLU A 1 270 ? -21.526 -3.164 9.980 1.00 96.62 270 GLU A O 1
ATOM 2229 N N . PRO A 1 271 ? -23.119 -1.952 11.013 1.00 97.62 271 PRO A N 1
ATOM 2230 C CA . PRO A 1 271 ? -22.612 -0.672 10.540 1.00 97.62 271 PRO A CA 1
ATOM 2231 C C . PRO A 1 271 ? -21.194 -0.414 11.061 1.00 97.62 271 PRO A C 1
ATOM 2233 O O . PRO A 1 271 ? -20.902 -0.611 12.241 1.00 97.62 271 PRO A O 1
ATOM 2236 N N . GLY A 1 272 ? -20.309 0.064 10.188 1.00 97.56 272 GLY A N 1
ATOM 2237 C CA . GLY A 1 272 ? -18.974 0.486 10.587 1.00 97.56 272 GLY A CA 1
ATOM 2238 C C . GLY A 1 272 ? -19.001 1.732 11.477 1.00 97.56 272 GLY A C 1
ATOM 2239 O O . GLY A 1 272 ? -19.982 2.477 11.522 1.00 97.56 272 GLY A O 1
ATOM 2240 N N . LEU A 1 273 ? -17.902 1.978 12.196 1.00 97.50 273 LEU A N 1
ATOM 2241 C CA . LEU A 1 273 ? -17.754 3.225 12.947 1.00 97.50 273 LEU A CA 1
ATOM 2242 C C . LEU A 1 273 ? -17.490 4.355 11.961 1.00 97.50 273 LEU A C 1
ATOM 2244 O O . LEU A 1 273 ? -16.556 4.276 11.166 1.00 97.50 273 LEU A O 1
ATOM 2248 N N . GLY A 1 274 ? -18.236 5.450 12.078 1.00 97.56 274 GLY A N 1
ATOM 2249 C CA . GLY A 1 274 ? -17.877 6.683 11.392 1.00 97.56 274 GLY A CA 1
ATOM 2250 C C . GLY A 1 274 ? -16.545 7.237 11.909 1.00 97.56 274 GLY A C 1
ATOM 2251 O O . GLY A 1 274 ? -16.167 7.001 13.059 1.00 97.56 274 GLY A O 1
ATOM 2252 N N . LYS A 1 275 ? -15.859 8.055 11.100 1.00 98.06 275 LYS A N 1
ATOM 2253 C CA . LYS A 1 275 ? -14.536 8.630 11.424 1.00 98.06 275 LYS A CA 1
ATOM 2254 C C . LYS A 1 275 ? -14.437 9.221 12.833 1.00 98.06 275 LYS A C 1
ATOM 2256 O O . LYS A 1 275 ? -13.482 8.961 13.557 1.00 98.06 275 LYS A O 1
ATOM 2261 N N . ALA A 1 276 ? -15.438 10.014 13.220 1.00 97.62 276 ALA A N 1
ATOM 2262 C CA . ALA A 1 276 ? -15.499 10.646 14.535 1.00 97.62 276 ALA A CA 1
ATOM 2263 C C . ALA A 1 276 ? -15.599 9.615 15.668 1.00 97.62 276 ALA A C 1
ATOM 2265 O O . ALA A 1 276 ? -14.904 9.737 16.671 1.00 97.62 276 ALA A O 1
ATOM 2266 N N . GLN A 1 277 ? -16.433 8.585 15.491 1.00 97.38 277 GLN A N 1
ATOM 2267 C CA . GLN A 1 277 ? -16.607 7.524 16.480 1.00 97.38 277 GLN A CA 1
ATOM 2268 C C . GLN A 1 277 ? -15.325 6.706 16.617 1.00 97.38 277 GLN A C 1
ATOM 2270 O O . GLN A 1 277 ? -14.892 6.462 17.737 1.00 97.38 277 GLN A O 1
ATOM 2275 N N . PHE A 1 278 ? -14.688 6.344 15.499 1.00 97.56 278 PHE A N 1
ATOM 2276 C CA . PHE A 1 278 ? -13.415 5.631 15.526 1.00 97.56 278 PHE A CA 1
ATOM 2277 C C . PHE A 1 278 ? -12.330 6.443 16.241 1.00 97.56 278 PHE A C 1
ATOM 2279 O O . PHE A 1 278 ? -11.703 5.936 17.166 1.00 97.56 278 PHE A O 1
ATOM 2286 N N . ALA A 1 279 ? -12.169 7.726 15.900 1.00 97.62 279 ALA A N 1
ATOM 2287 C CA . ALA A 1 279 ? -11.222 8.602 16.585 1.00 97.62 279 ALA A CA 1
ATOM 2288 C C . ALA A 1 279 ? -11.500 8.694 18.097 1.00 97.62 279 ALA A C 1
ATOM 2290 O O . ALA A 1 279 ? -10.574 8.589 18.891 1.00 97.62 279 ALA A O 1
ATOM 2291 N N . THR A 1 280 ? -12.760 8.829 18.520 1.00 96.25 280 THR A N 1
ATOM 2292 C CA . THR A 1 280 ? -13.102 8.829 19.953 1.00 96.25 280 THR A CA 1
ATOM 2293 C C . THR A 1 280 ? -12.741 7.509 20.634 1.00 96.25 280 THR A C 1
ATOM 2295 O O . THR A 1 280 ? -12.153 7.536 21.708 1.00 96.25 280 THR A O 1
ATOM 2298 N N . ARG A 1 281 ? -13.008 6.358 20.004 1.00 94.75 281 ARG A N 1
ATOM 2299 C CA . ARG A 1 281 ? -12.613 5.052 20.558 1.00 94.75 281 ARG A CA 1
ATOM 2300 C C . ARG A 1 281 ? -11.102 4.917 20.695 1.00 94.75 281 ARG A C 1
ATOM 2302 O O . ARG A 1 281 ? -10.637 4.422 21.712 1.00 94.75 281 ARG A O 1
ATOM 2309 N N . LEU A 1 282 ? -10.339 5.411 19.720 1.00 95.06 282 LEU A N 1
ATOM 2310 C CA . LEU A 1 282 ? -8.881 5.444 19.810 1.00 95.06 282 LEU A CA 1
ATOM 2311 C C . LEU A 1 282 ? -8.402 6.270 21.012 1.00 95.06 282 LEU A C 1
ATOM 2313 O O . LEU A 1 282 ? -7.448 5.873 21.659 1.00 95.06 282 LEU A O 1
ATOM 2317 N N . GLU A 1 283 ? -9.036 7.394 21.353 1.00 92.75 283 GLU A N 1
ATOM 2318 C CA . GLU A 1 283 ? -8.657 8.173 22.549 1.00 92.75 283 GLU A CA 1
ATOM 2319 C C . GLU A 1 283 ? -8.879 7.399 23.861 1.00 92.75 283 GLU A C 1
ATOM 2321 O O . GLU A 1 283 ? -8.160 7.628 24.831 1.00 92.75 283 GLU A O 1
ATOM 2326 N N . GLU A 1 284 ? -9.857 6.491 23.886 1.00 89.56 284 GLU A N 1
ATOM 2327 C CA . GLU A 1 284 ? -10.224 5.677 25.052 1.00 89.56 284 GLU A CA 1
ATOM 2328 C C . GLU A 1 284 ? -9.381 4.401 25.188 1.00 89.56 284 GLU A C 1
ATOM 2330 O O . GLU A 1 284 ? -9.329 3.808 26.267 1.00 89.56 284 GLU A O 1
ATOM 2335 N N . MET A 1 285 ? -8.736 3.971 24.102 1.00 86.62 285 MET A N 1
ATOM 2336 C CA . MET A 1 285 ? -7.848 2.814 24.101 1.00 86.62 285 MET A CA 1
ATOM 2337 C C . MET A 1 285 ? -6.537 3.123 24.838 1.00 86.62 285 MET A C 1
ATOM 2339 O O . MET A 1 285 ? -6.054 4.261 24.762 1.00 86.62 285 MET A O 1
ATOM 2343 N N . PRO A 1 286 ? -5.957 2.129 25.536 1.00 69.19 286 PRO A N 1
ATOM 2344 C CA . PRO A 1 286 ? -4.645 2.261 26.162 1.00 69.19 286 PRO A CA 1
ATOM 2345 C C . PRO A 1 286 ? -3.507 2.479 25.150 1.00 69.19 286 PRO A C 1
ATOM 2347 O O . PRO A 1 286 ? -3.721 2.312 23.923 1.00 69.19 286 PRO A O 1
#

Solvent-accessible surface area (backbone atoms only — not comparable to full-atom values): 15480 Å² total; per-residue (Å²): 133,79,42,74,46,61,42,21,40,90,93,41,76,55,24,31,61,75,49,75,34,68,49,57,69,60,44,51,54,55,52,73,71,52,91,54,65,66,49,79,45,81,41,86,51,79,51,62,34,32,35,33,23,38,36,61,57,78,74,50,46,47,92,75,55,90,79,91,44,63,78,59,44,70,71,44,56,73,45,48,32,48,48,49,54,51,50,55,50,46,41,51,53,51,54,52,51,41,27,71,74,64,78,42,78,58,57,12,53,52,69,71,40,68,82,53,47,57,58,24,61,66,72,33,52,44,82,36,29,33,24,45,25,42,4,26,48,31,27,29,43,44,72,63,42,41,49,33,54,64,36,66,63,36,29,50,55,48,36,34,53,56,50,26,64,77,40,82,83,53,70,70,78,60,74,79,49,93,66,60,60,62,38,50,49,54,51,48,50,54,48,51,51,52,45,40,56,50,44,36,76,34,31,59,62,50,32,51,43,40,76,34,56,34,40,29,41,32,36,70,94,81,41,73,40,56,50,89,81,52,92,32,87,55,55,70,70,56,35,46,47,54,37,45,54,55,41,25,52,54,29,22,52,45,39,44,49,52,32,55,72,74,70,42,55,73,47,64,75,34,75,26,66,37,66,64,55,45,27,53,42,56,72,74,48,133

Secondary structure (DSSP, 8-state):
---EEESB-SS-TTEEEEEEES-HHHHHHHHHH-SS-EEEEEEESSSEEEEEEEEPP---BGGGS----HHHHHTS-HHHHHHHHHHHHHHHHHHHHHHHHHS-PPBPSS---GGGHHHHHHSS-TTSBHHHHHHHHHHHHHHHT-SSS-HHHHHHHHHHHHHHTTSTT--PPPTT-SSTHHHHHHHHHHHHHHHHHHHHHHHHHHHHHHHTT--EEE-STT-EEEGGGS--SS-HHHHHHHHHHHHHHHHHHHHHHHHHHTT-GGGGTSBPPPHHHHHHHHHH--

Nearest PDB structures (foldseek):
  3dd7-assembly2_C  TM=6.293E-01  e=5.499E-01  Punavirus P1
  3kh2-assembly2_C  TM=5.417E-01  e=9.758E-01  Punavirus P1
  6zmd-assembly1_B  TM=4.330E-01  e=4.201E+00  Homo sapiens
  4u04-assembly1_B  TM=4.537E-01  e=9.184E+00  Homo sapiens